Protein AF-0000000080920858 (afdb_homodimer)

InterPro domains:
  IPR004140 Exocyst complex component Exo70 [PTHR12542] (1-106)
  IPR016159 Cullin repeat-like-containing domain superfamily [SSF74788] (1-110)
  IPR046364 Exocyst complex subunit Exo70, C-terminal [PF03081] (1-109)

Secondary structure (DSSP, 8-state):
-HHHHHHHHHHHHHHHHHHHHHHHHHHHHGGG--TT-EETTTTEE-HHHHHHHHHHHHHHHHHHHHHHTTEEE--HHHHHHHHHHHHHHHHHHHHHHHHHTGGGS-GGGHHHHHHHHHTTT--S--/-HHHHHHHHHHHHHHHHHHHHHHHHHHHHGGG--TT-EETTTTEE-HHHHHHHHHHHHHHHHHHHHHHTTEEE--HHHHHHHHHHHHHHHHHHHHHHHHHTGGGS-STTHHHHHHHHHTTT--S--

Radius of gyration: 24.67 Å; Cα contacts (8 Å, |Δi|>4): 198; chains: 2; bounding box: 31×83×55 Å

Solvent-accessible surface area (backbone atoms only — not comparable to full-atom values): 13974 Å² total; per-residue (Å²): 115,62,65,61,51,49,50,50,52,52,50,48,53,52,51,49,51,51,52,51,48,51,54,54,53,52,58,48,50,56,43,59,50,71,79,82,39,56,44,79,100,52,96,45,65,39,56,69,54,53,46,50,28,51,51,49,31,54,51,43,49,52,52,49,49,58,59,49,53,34,39,22,30,67,39,64,66,60,29,50,52,53,36,49,56,49,46,68,57,48,47,58,54,49,50,52,43,47,64,74,40,46,90,62,48,82,85,77,60,59,66,56,54,54,53,53,50,74,49,49,28,51,71,65,85,127,115,62,66,62,52,51,52,50,51,51,51,48,53,52,51,50,52,52,51,52,49,52,54,54,53,52,58,48,49,56,45,59,50,69,79,81,39,55,43,79,100,52,96,44,65,39,54,70,54,52,44,52,28,50,50,49,30,52,52,41,50,53,53,49,51,57,60,50,54,34,38,23,30,68,39,64,65,58,30,50,50,54,36,49,57,49,45,70,57,48,48,57,55,49,51,53,42,48,63,75,41,45,90,61,45,85,87,68,65,61,66,53,54,54,53,54,51,73,49,50,28,52,73,65,84,127

Sequence (252 aa):
MGDNWCKRRRSGLRLYHKCYQGETWTKVLQCLKPEGLQQGTGNKVSKQLVKERFKCFNRMFEEIHKCQSCWMVSDQQLQSELRVSISSLVIPAYRSFVGRFKQHLESTRHILILNLLSHTYSCLPIMGDNWCKRRRSGLRLYHKCYQGETWTKVLQCLKPEGLQQGTGNKVSKQLVKERFKCFNRMFEEIHKCQSCWMVSDQQLQSELRVSISSLVIPAYRSFVGRFKQHLESTRHILILNLLSHTYSCLPI

pLDDT: mean 88.01, std 10.12, range [50.28, 97.12]

Organism: Vigna mungo (NCBI:txid3915)

Nearest PDB structures (foldseek):
  2pft-assembly1_A  TM=8.025E-01  e=5.718E-03  Mus musculus
  2b1e-assembly1_A  TM=7.624E-01  e=6.034E-03  Saccharomyces cerevisiae
  2pft-assembly1_A  TM=8.019E-01  e=5.718E-03  Mus musculus
  2b1e-assembly1_A  TM=7.631E-01  e=6.034E-03  Saccharomyces cerevisiae

Structure (mmCIF, N/CA/C/O backbone):
data_AF-0000000080920858-model_v1
#
loop_
_entity.id
_entity.type
_entity.pdbx_description
1 polymer 'Exocyst subunit Exo70 family protein'
#
loop_
_atom_site.group_PDB
_atom_site.id
_atom_site.type_symbol
_atom_site.label_atom_id
_atom_site.label_alt_id
_atom_site.label_comp_id
_atom_site.label_asym_id
_atom_site.label_entity_id
_atom_site.label_seq_id
_atom_site.pdbx_PDB_ins_code
_atom_site.Cartn_x
_atom_site.Cartn_y
_atom_site.Cartn_z
_atom_site.occupancy
_atom_site.B_iso_or_equiv
_atom_site.auth_seq_id
_atom_site.auth_comp_id
_atom_site.auth_asym_id
_atom_site.auth_atom_id
_atom_site.pdbx_PDB_model_num
ATOM 1 N N . MET A 1 1 ? -16.703 16.312 9.617 1 52 1 MET A N 1
ATOM 2 C CA . MET A 1 1 ? -16.328 16.25 8.211 1 52 1 MET A CA 1
ATOM 3 C C . MET A 1 1 ? -15.078 15.406 8.016 1 52 1 MET A C 1
ATOM 5 O O . MET A 1 1 ? -15.031 14.555 7.129 1 52 1 MET A O 1
ATOM 9 N N . GLY A 1 2 ? -14.172 15.414 9.102 1 60.78 2 GLY A N 1
ATOM 10 C CA . GLY A 1 2 ? -12.844 14.82 8.984 1 60.78 2 GLY A CA 1
ATOM 11 C C . GLY A 1 2 ? -12.867 13.305 9.008 1 60.78 2 GLY A C 1
ATOM 12 O O . GLY A 1 2 ? -12.211 12.656 8.188 1 60.78 2 GLY A O 1
ATOM 13 N N . ASP A 1 3 ? -13.938 12.82 9.68 1 72.44 3 ASP A N 1
ATOM 14 C CA . ASP A 1 3 ? -13.977 11.375 9.883 1 72.44 3 ASP A CA 1
ATOM 15 C C . ASP A 1 3 ? -14.422 10.656 8.609 1 72.44 3 ASP A C 1
ATOM 17 O O . ASP A 1 3 ? -13.867 9.617 8.242 1 72.44 3 ASP A O 1
ATOM 21 N N . ASN A 1 4 ? -15.391 11.328 7.883 1 85.12 4 ASN A N 1
ATOM 22 C CA . ASN A 1 4 ? -15.922 10.695 6.684 1 85.12 4 ASN A CA 1
ATOM 23 C C . ASN A 1 4 ? -14.906 10.695 5.547 1 85.12 4 ASN A C 1
ATOM 25 O O . ASN A 1 4 ? -14.812 9.727 4.793 1 85.12 4 ASN A O 1
ATOM 29 N N . TRP A 1 5 ? -14.141 11.656 5.531 1 87.56 5 TRP A N 1
ATOM 30 C CA . TRP A 1 5 ? -13.1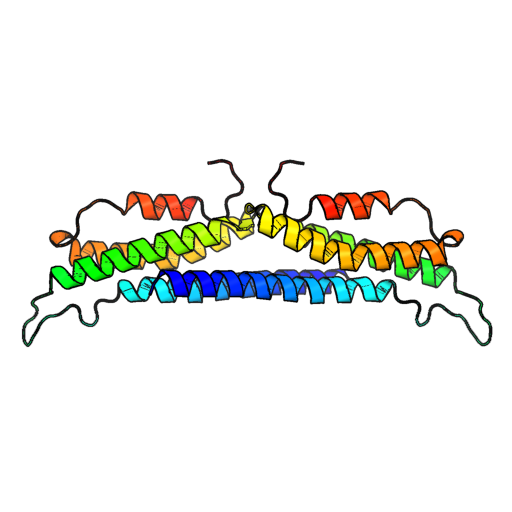41 11.773 4.477 1 87.56 5 TRP A CA 1
ATOM 31 C C . TRP A 1 5 ? -12.031 10.742 4.664 1 87.56 5 TRP A C 1
ATOM 33 O O . TRP A 1 5 ? -11.656 10.039 3.719 1 87.56 5 TRP A O 1
ATOM 43 N N . CYS A 1 6 ? -11.656 10.555 5.836 1 83.75 6 CYS A N 1
ATOM 44 C CA . CYS A 1 6 ? -10.609 9.586 6.137 1 83.75 6 CYS A CA 1
ATOM 45 C C . CYS A 1 6 ? -11.07 8.172 5.828 1 83.75 6 CYS A C 1
ATOM 47 O O . CYS A 1 6 ? -10.305 7.371 5.281 1 83.75 6 CYS A O 1
ATOM 49 N N . LYS A 1 7 ? -12.328 7.973 6.211 1 88.69 7 LYS A N 1
ATOM 50 C CA . LYS A 1 7 ? -12.883 6.652 5.941 1 88.69 7 LYS A CA 1
ATOM 51 C C . LYS A 1 7 ? -12.93 6.371 4.441 1 88.69 7 LYS A C 1
ATOM 53 O O . LYS A 1 7 ? -12.617 5.266 4.004 1 88.69 7 LYS A O 1
ATOM 58 N N . ARG A 1 8 ? -13.289 7.309 3.758 1 91.19 8 ARG A N 1
ATOM 59 C CA . ARG A 1 8 ? -13.367 7.172 2.307 1 91.19 8 ARG A CA 1
ATOM 60 C C . ARG A 1 8 ? -11.984 6.949 1.703 1 91.19 8 ARG A C 1
ATOM 62 O O . ARG A 1 8 ? -11.812 6.117 0.812 1 91.19 8 ARG A O 1
ATOM 69 N N . ARG A 1 9 ? -11.039 7.617 2.17 1 87.62 9 ARG A N 1
ATOM 70 C CA . ARG A 1 9 ? -9.68 7.484 1.665 1 87.62 9 ARG A CA 1
ATOM 71 C C . ARG A 1 9 ? -9.117 6.098 1.961 1 87.62 9 ARG A C 1
ATOM 73 O O . ARG A 1 9 ? -8.484 5.48 1.101 1 87.62 9 ARG A O 1
ATOM 80 N N . ARG A 1 10 ? -9.375 5.621 3.166 1 88.06 10 ARG A N 1
ATOM 81 C CA . ARG A 1 10 ? -8.961 4.277 3.547 1 88.06 10 ARG A CA 1
ATOM 82 C C . ARG A 1 10 ? -9.602 3.229 2.648 1 88.06 10 ARG A C 1
ATOM 84 O O . ARG A 1 10 ? -8.938 2.305 2.182 1 88.06 10 ARG A O 1
ATOM 91 N N . SER A 1 11 ? -10.875 3.395 2.465 1 92 11 SER A N 1
ATOM 92 C CA . SER A 1 11 ? -11.609 2.469 1.608 1 92 11 SER A CA 1
ATOM 93 C C . SER A 1 11 ? -11.07 2.494 0.181 1 92 11 SER A C 1
ATOM 95 O O . SER A 1 11 ? -10.961 1.451 -0.465 1 92 11 SER A O 1
ATOM 97 N N . GLY A 1 12 ? -10.719 3.666 -0.267 1 91.62 12 GLY A N 1
ATOM 98 C CA . GLY A 1 12 ? -10.156 3.797 -1.601 1 91.62 12 GLY A CA 1
ATOM 99 C C . GLY A 1 12 ? -8.828 3.084 -1.759 1 91.62 12 GLY A C 1
ATOM 100 O O . GLY A 1 12 ? -8.617 2.365 -2.738 1 91.62 12 GLY A O 1
ATOM 101 N N . LEU A 1 13 ? -7.984 3.254 -0.845 1 89 13 LEU A N 1
ATOM 102 C CA . LEU A 1 13 ? -6.684 2.59 -0.863 1 89 13 LEU A CA 1
ATOM 103 C C . LEU A 1 13 ? -6.848 1.074 -0.835 1 89 13 LEU A C 1
ATOM 105 O O . LEU A 1 13 ? -6.184 0.361 -1.594 1 89 13 LEU A O 1
ATOM 109 N N . ARG A 1 14 ? -7.762 0.646 0.017 1 90.19 14 ARG A N 1
ATOM 110 C CA . ARG A 1 14 ? -8.031 -0.784 0.13 1 90.19 14 ARG A CA 1
ATOM 111 C C . ARG A 1 14 ? -8.547 -1.35 -1.187 1 90.19 14 ARG A C 1
ATOM 113 O O . ARG A 1 14 ? -8.117 -2.416 -1.626 1 90.19 14 ARG A O 1
ATOM 120 N N . LEU A 1 15 ? -9.469 -0.636 -1.782 1 92.19 15 LEU A N 1
ATOM 121 C CA . LEU A 1 15 ? -10.055 -1.085 -3.041 1 92.19 15 LEU A CA 1
ATOM 122 C C . LEU A 1 15 ? -9 -1.132 -4.145 1 92.19 15 LEU A C 1
ATOM 124 O O . LEU A 1 15 ? -8.945 -2.096 -4.91 1 92.19 15 LEU A O 1
ATOM 128 N N . TYR A 1 16 ? -8.195 -0.161 -4.23 1 91.19 16 TYR A N 1
ATOM 129 C CA . TYR A 1 16 ? -7.121 -0.162 -5.211 1 91.19 16 TYR A CA 1
ATOM 130 C C . TYR A 1 16 ? -6.207 -1.368 -5.02 1 91.19 16 TYR A C 1
ATOM 132 O O . TYR A 1 16 ? -5.863 -2.053 -5.984 1 91.19 16 TYR A O 1
ATOM 140 N N . HIS A 1 17 ? -5.852 -1.546 -3.752 1 91.06 17 HIS A N 1
ATOM 141 C CA . HIS A 1 17 ? -4.953 -2.658 -3.467 1 91.06 17 HIS A CA 1
ATOM 142 C C . HIS A 1 17 ? -5.57 -3.986 -3.893 1 91.06 17 HIS A C 1
ATOM 144 O O . HIS A 1 17 ? -4.895 -4.82 -4.508 1 91.06 17 HIS A O 1
ATOM 150 N N . LYS A 1 18 ? -6.793 -4.148 -3.643 1 91.62 18 LYS A N 1
ATOM 151 C CA . LYS A 1 18 ? -7.477 -5.387 -4.016 1 91.62 18 LYS A CA 1
ATOM 152 C C . LYS A 1 18 ? -7.5 -5.566 -5.527 1 91.62 18 LYS A C 1
ATOM 154 O O . LYS A 1 18 ? -7.215 -6.656 -6.035 1 91.62 18 LYS A O 1
ATOM 159 N N . CYS A 1 19 ? -7.801 -4.527 -6.266 1 92.12 19 CYS A N 1
ATOM 160 C CA . CYS A 1 19 ? -7.824 -4.57 -7.723 1 92.12 19 CYS A CA 1
ATOM 161 C C . CYS A 1 19 ? -6.438 -4.875 -8.281 1 92.12 19 CYS A C 1
ATOM 163 O O . CYS A 1 19 ? -6.297 -5.703 -9.18 1 92.12 19 CYS A O 1
ATOM 165 N N . TYR A 1 20 ? -5.5 -4.211 -7.719 1 92.38 20 TYR A N 1
ATOM 166 C CA . TYR A 1 20 ? -4.113 -4.414 -8.117 1 92.38 20 TYR A CA 1
ATOM 167 C C . TYR A 1 20 ? -3.699 -5.871 -7.938 1 92.38 20 TYR A C 1
ATOM 169 O O . TYR A 1 20 ? -3.092 -6.465 -8.828 1 92.38 20 TYR A O 1
ATOM 177 N N . GLN A 1 21 ? -4.082 -6.441 -6.836 1 93.06 21 GLN A N 1
ATOM 178 C CA . GLN A 1 21 ? -3.752 -7.84 -6.566 1 93.06 21 GLN A CA 1
ATOM 179 C C . GLN A 1 21 ? -4.477 -8.773 -7.531 1 93.06 21 GLN A C 1
ATOM 181 O O . GLN A 1 21 ? -3.869 -9.68 -8.102 1 93.06 21 GLN A O 1
ATOM 186 N N . GLY A 1 22 ? -5.703 -8.539 -7.75 1 94.5 22 GLY A N 1
ATOM 187 C CA . GLY A 1 22 ? -6.469 -9.352 -8.68 1 94.5 22 GLY A CA 1
ATOM 188 C C . GLY A 1 22 ? -5.875 -9.383 -10.078 1 94.5 22 GLY A C 1
ATOM 189 O O . GLY A 1 22 ? -5.699 -10.453 -10.656 1 94.5 22 GLY A O 1
ATOM 190 N N . GLU A 1 23 ? -5.57 -8.211 -10.5 1 94.62 23 GLU A N 1
ATOM 191 C CA . GLU A 1 23 ? -4.988 -8.102 -11.836 1 94.62 23 GLU A CA 1
ATOM 192 C C . GLU A 1 23 ? -3.631 -8.797 -11.906 1 94.62 23 GLU A C 1
ATOM 194 O O . GLU A 1 23 ? -3.344 -9.523 -12.859 1 94.62 23 GLU A O 1
ATOM 199 N N . THR A 1 24 ? -2.797 -8.555 -10.914 1 94.44 24 THR A N 1
ATOM 200 C CA . THR A 1 24 ? -1.439 -9.086 -10.875 1 94.44 24 THR A CA 1
ATOM 201 C C . THR A 1 24 ? -1.458 -10.609 -10.867 1 94.44 24 THR A C 1
ATOM 203 O O . THR A 1 24 ? -0.815 -11.25 -11.695 1 94.44 24 THR A O 1
ATOM 206 N N . TRP A 1 25 ? -2.307 -11.156 -9.938 1 96.06 25 TRP A N 1
ATOM 207 C CA . TRP A 1 25 ? -2.283 -12.609 -9.781 1 96.06 25 TRP A CA 1
ATOM 208 C C . TRP A 1 25 ? -3.029 -13.297 -10.922 1 96.06 25 TRP A C 1
ATOM 210 O O . TRP A 1 25 ? -2.656 -14.391 -11.344 1 96.06 25 TRP A O 1
ATOM 220 N N . THR A 1 26 ? -4.016 -12.633 -11.508 1 94.94 26 THR A N 1
ATOM 221 C CA . THR A 1 26 ? -4.664 -13.172 -12.695 1 94.94 26 THR A CA 1
ATOM 222 C C . THR A 1 26 ? -3.664 -13.312 -13.844 1 94.94 26 THR A C 1
ATOM 224 O O . THR A 1 26 ? -3.682 -14.312 -14.57 1 94.94 26 THR A O 1
ATOM 227 N N . LYS A 1 27 ? -2.826 -12.359 -14.016 1 94.69 27 LYS A N 1
ATOM 228 C CA . LYS A 1 27 ? -1.813 -12.391 -15.062 1 94.69 27 LYS A CA 1
ATOM 229 C C . LYS A 1 27 ? -0.87 -13.578 -14.891 1 94.69 27 LYS A C 1
ATOM 231 O O . LYS A 1 27 ? -0.568 -14.289 -15.852 1 94.69 27 LYS A O 1
ATOM 236 N N . VAL A 1 28 ? -0.374 -13.797 -13.672 1 95.5 28 VAL A N 1
ATOM 237 C CA . VAL A 1 28 ? 0.556 -14.875 -13.359 1 95.5 28 VAL A CA 1
ATOM 238 C C . VAL A 1 28 ? -0.11 -16.219 -13.625 1 95.5 28 VAL A C 1
ATOM 240 O O . VAL A 1 28 ? 0.525 -17.141 -14.148 1 95.5 28 VAL A O 1
ATOM 243 N N . LEU A 1 29 ? -1.398 -16.344 -13.375 1 97.12 29 LEU A N 1
ATOM 244 C CA . LEU A 1 29 ? -2.115 -17.609 -13.461 1 97.12 29 LEU A CA 1
ATOM 245 C C . LEU A 1 29 ? -2.383 -17.984 -14.922 1 97.12 29 LEU A C 1
ATOM 247 O O . LEU A 1 29 ? -2.742 -19.125 -15.219 1 97.12 29 LEU A O 1
ATOM 251 N N . GLN A 1 30 ? -2.156 -17.078 -15.828 1 96 30 GLN A N 1
ATOM 252 C CA . GLN A 1 30 ? -2.248 -17.406 -17.25 1 96 30 GLN A CA 1
ATOM 253 C C . GLN A 1 30 ? -1.257 -18.5 -17.625 1 96 30 GLN A C 1
ATOM 255 O O . GLN A 1 30 ? -1.5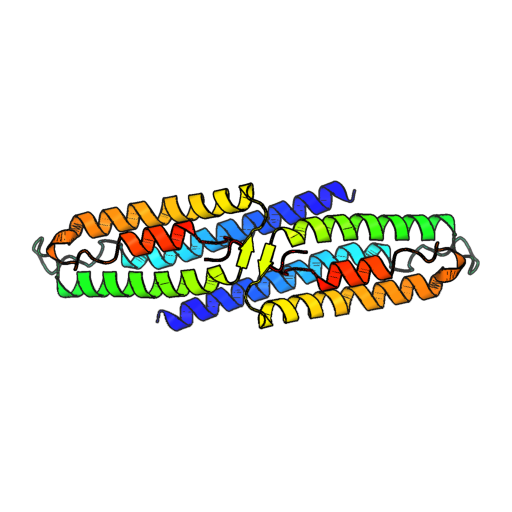21 -19.297 -18.531 1 96 30 GLN A O 1
ATOM 260 N N . CYS A 1 31 ? -0.153 -18.547 -16.969 1 95.31 31 CYS A N 1
ATOM 261 C CA . CYS A 1 31 ? 0.859 -19.562 -17.219 1 95.31 31 CYS A CA 1
ATOM 262 C C . CYS A 1 31 ? 0.306 -20.953 -16.953 1 95.31 31 CYS A C 1
ATOM 264 O O . CYS A 1 31 ? 0.835 -21.953 -17.453 1 95.31 31 CYS A O 1
ATOM 266 N N . LEU A 1 32 ? -0.749 -21.047 -16.109 1 95.06 32 LEU A N 1
ATOM 267 C CA . LEU A 1 32 ? -1.235 -22.344 -15.672 1 95.06 32 LEU A CA 1
ATOM 268 C C . LEU A 1 32 ? -2.469 -22.766 -16.469 1 95.06 32 LEU A C 1
ATOM 270 O O . LEU A 1 32 ? -3.055 -23.812 -16.219 1 95.06 32 LEU A O 1
ATOM 274 N N . LYS A 1 33 ? -2.875 -21.984 -17.391 1 93.88 33 LYS A N 1
ATOM 275 C CA . LYS A 1 33 ? -4.031 -22.344 -18.203 1 93.88 33 LYS A CA 1
ATOM 276 C C . LYS A 1 33 ? -3.703 -23.5 -19.141 1 93.88 33 LYS A C 1
ATOM 278 O O . LYS A 1 33 ? -2.607 -23.562 -19.703 1 93.88 33 LYS A O 1
ATOM 283 N N . PRO A 1 34 ? -4.609 -24.422 -19.312 1 86.31 34 PRO A N 1
ATOM 284 C CA . PRO A 1 34 ? -4.355 -25.625 -20.109 1 86.31 34 PRO A CA 1
ATOM 285 C C . PRO A 1 34 ? -4.359 -25.344 -21.609 1 86.31 34 PRO A C 1
ATOM 287 O O . PRO A 1 34 ? -3.893 -26.172 -22.391 1 86.31 34 PRO A O 1
ATOM 290 N N . GLU A 1 35 ? -4.801 -24.266 -22.016 1 86.56 35 GLU A N 1
ATOM 291 C CA . GLU A 1 35 ? -4.891 -23.969 -23.453 1 86.56 35 GLU A CA 1
ATOM 292 C C . GLU A 1 35 ? -3.521 -24.047 -24.109 1 86.56 35 GLU A C 1
ATOM 294 O O . GLU A 1 35 ? -2.539 -23.516 -23.594 1 86.56 35 GLU A O 1
ATOM 299 N N . GLY A 1 36 ? -3.387 -24.844 -25.234 1 84.31 36 GLY A N 1
ATOM 300 C CA . GLY A 1 36 ? -2.168 -24.922 -26.031 1 84.31 36 GLY A CA 1
ATOM 301 C C . GLY A 1 36 ? -1.223 -26.016 -25.562 1 84.31 36 GLY A C 1
ATOM 302 O O . GLY A 1 36 ? -0.151 -26.203 -26.141 1 84.31 36 GLY A O 1
ATOM 303 N N . LEU A 1 37 ? -1.558 -26.625 -24.516 1 87.25 37 LEU A N 1
ATOM 304 C CA . LEU A 1 37 ? -0.666 -27.656 -23.984 1 87.25 37 LEU A CA 1
ATOM 305 C C . LEU A 1 37 ? -0.833 -28.969 -24.766 1 87.25 37 LEU A C 1
ATOM 307 O O . LEU A 1 37 ? 0.06 -29.812 -24.75 1 87.25 37 LEU A O 1
ATOM 311 N N . GLN A 1 38 ? -1.968 -29.078 -25.547 1 79.94 38 GLN A N 1
ATOM 312 C CA . GLN A 1 38 ? -2.209 -30.281 -26.344 1 79.94 38 GLN A CA 1
ATOM 313 C C . GLN A 1 38 ? -1.502 -30.203 -27.688 1 79.94 38 GLN A C 1
ATOM 315 O O . GLN A 1 38 ? -1.474 -29.141 -28.312 1 79.94 38 GLN A O 1
ATOM 320 N N . GLN A 1 39 ? -0.606 -31.172 -27.906 1 67.12 39 GLN A N 1
ATOM 321 C CA . GLN A 1 39 ? 0.076 -31.281 -29.188 1 67.12 39 GLN A CA 1
ATOM 322 C C . GLN A 1 39 ? -0.79 -32.031 -30.203 1 67.12 39 GLN A C 1
ATOM 324 O O . GLN A 1 39 ? -1.154 -33.188 -30 1 67.12 39 GLN A O 1
ATOM 329 N N . GLY A 1 40 ? -0.94 -31.453 -31.5 1 63.84 40 GLY A N 1
ATOM 330 C CA . GLY A 1 40 ? -1.485 -32.094 -32.688 1 63.84 40 GLY A CA 1
ATOM 331 C C . GLY A 1 40 ? -2.91 -32.594 -32.5 1 63.84 40 GLY A C 1
ATOM 332 O O . GLY A 1 40 ? -3.598 -32.156 -31.562 1 63.84 40 GLY A O 1
ATOM 333 N N . THR A 1 41 ? -3.408 -33.469 -33.5 1 62.44 41 THR A N 1
ATOM 334 C CA . THR A 1 41 ? -4.742 -34.031 -33.656 1 62.44 41 THR A CA 1
ATOM 335 C C . THR A 1 41 ? -5.102 -34.906 -32.438 1 62.44 41 THR A C 1
ATOM 337 O O . THR A 1 41 ? -6.281 -35.094 -32.125 1 62.44 41 THR A O 1
ATOM 340 N N . GLY A 1 42 ? -4.059 -35.469 -31.531 1 63.03 42 GLY A N 1
ATOM 341 C CA . GLY A 1 42 ? -4.383 -36.344 -30.422 1 63.03 42 GLY A CA 1
ATOM 342 C C . GLY A 1 42 ? -4.285 -35.688 -29.062 1 63.03 42 GLY A C 1
ATOM 343 O O . GLY A 1 42 ? -3.959 -34.5 -28.984 1 63.03 42 GLY A O 1
ATOM 344 N N . ASN A 1 43 ? -4.844 -36.281 -28.031 1 66.94 43 ASN A N 1
ATOM 345 C CA . ASN A 1 43 ? -4.867 -35.875 -26.625 1 66.94 43 ASN A CA 1
ATOM 346 C C . ASN A 1 43 ? -3.486 -36 -25.984 1 66.94 43 ASN A C 1
ATOM 348 O O . ASN A 1 43 ? -3.373 -36.312 -24.797 1 66.94 43 ASN A O 1
ATOM 352 N N . LYS A 1 44 ? -2.406 -35.812 -26.922 1 81.38 44 LYS A N 1
ATOM 353 C CA . LYS A 1 44 ? -1.078 -35.969 -26.344 1 81.38 44 LYS A CA 1
ATOM 354 C C . LYS A 1 44 ? -0.545 -34.625 -25.828 1 81.38 44 LYS A C 1
ATOM 356 O O . LYS A 1 44 ? -0.48 -33.656 -26.578 1 81.38 44 LYS A O 1
ATOM 361 N N . VAL A 1 45 ? -0.348 -34.406 -24.531 1 87.44 45 VAL A N 1
ATOM 362 C CA . VAL A 1 45 ? 0.154 -33.25 -23.828 1 87.44 45 VAL A CA 1
ATOM 363 C C . VAL A 1 45 ? 1.671 -33.156 -23.984 1 87.44 45 VAL A C 1
ATOM 365 O O . VAL A 1 45 ? 2.369 -34.188 -23.906 1 87.44 45 VAL A O 1
ATOM 368 N N . SER A 1 46 ? 2.25 -32.062 -24.484 1 90.94 46 SER A N 1
ATOM 369 C CA . SER A 1 46 ? 3.688 -31.844 -24.609 1 90.94 46 SER A CA 1
ATOM 370 C C . SER A 1 46 ? 4.332 -31.672 -23.234 1 90.94 46 SER A C 1
ATOM 372 O O . SER A 1 46 ? 4.113 -30.672 -22.547 1 90.94 46 SER A O 1
ATOM 374 N N . LYS A 1 47 ? 5.117 -32.656 -22.844 1 92 47 LYS A N 1
ATOM 375 C CA . LYS A 1 47 ? 5.844 -32.625 -21.578 1 92 47 LYS A CA 1
ATOM 376 C C . LYS A 1 47 ? 6.723 -31.391 -21.484 1 92 47 LYS A C 1
ATOM 378 O O . LYS A 1 47 ? 6.781 -30.734 -20.438 1 92 47 LYS A O 1
ATOM 383 N N . GLN A 1 48 ? 7.359 -31.078 -22.578 1 93.44 48 GLN A N 1
ATOM 384 C CA . GLN A 1 48 ? 8.266 -29.938 -22.609 1 93.44 48 GLN A CA 1
ATOM 385 C C . GLN A 1 48 ? 7.516 -28.641 -22.375 1 93.44 48 GLN A C 1
ATOM 387 O O . GLN A 1 48 ? 7.969 -27.781 -21.609 1 93.44 48 GLN A O 1
ATOM 392 N N . LEU A 1 49 ? 6.355 -28.531 -22.938 1 93.5 49 LEU A N 1
ATOM 393 C CA . LEU A 1 49 ? 5.578 -27.297 -22.812 1 93.5 49 LEU A CA 1
ATOM 394 C C . LEU A 1 49 ? 5.016 -27.156 -21.391 1 93.5 49 LEU A C 1
ATOM 396 O O . LEU A 1 49 ? 4.996 -26.062 -20.844 1 93.5 49 LEU A O 1
ATOM 400 N N . VAL A 1 50 ? 4.582 -28.219 -20.812 1 94.12 50 VAL A N 1
ATOM 401 C CA . VAL A 1 50 ? 4.074 -28.203 -19.438 1 94.12 50 VAL A CA 1
ATOM 402 C C . VAL A 1 50 ? 5.164 -27.734 -18.484 1 94.12 50 VAL A C 1
ATOM 404 O O . VAL A 1 50 ? 4.926 -26.859 -17.641 1 94.12 50 VAL A O 1
ATOM 407 N N . LYS A 1 51 ? 6.34 -28.234 -18.656 1 93.69 51 LYS A N 1
ATOM 408 C CA . LYS A 1 51 ? 7.465 -27.859 -17.812 1 93.69 51 LYS A CA 1
ATOM 409 C C . LYS A 1 51 ? 7.82 -26.391 -17.969 1 93.69 51 LYS A C 1
ATOM 411 O O . LYS A 1 51 ? 8.117 -25.703 -16.984 1 93.69 51 LYS A O 1
ATOM 416 N N . GLU A 1 52 ? 7.73 -25.922 -19.188 1 94.19 52 GLU A N 1
ATOM 417 C CA . GLU A 1 52 ? 8.055 -24.516 -19.484 1 94.19 52 GLU A CA 1
ATOM 418 C C . GLU A 1 52 ? 7.031 -23.578 -18.859 1 94.19 52 GLU A C 1
ATOM 420 O O . GLU A 1 52 ? 7.395 -22.547 -18.281 1 94.19 52 GLU A O 1
ATOM 425 N N . ARG A 1 53 ? 5.816 -23.938 -18.938 1 94.25 53 ARG A N 1
ATOM 426 C CA . ARG A 1 53 ? 4.758 -23.109 -18.359 1 94.25 53 ARG A CA 1
ATOM 427 C C . ARG A 1 53 ? 4.844 -23.109 -16.844 1 94.25 53 ARG A C 1
ATOM 429 O O . ARG A 1 53 ? 4.641 -22.078 -16.203 1 94.25 53 ARG A O 1
ATOM 436 N N . PHE A 1 54 ? 5.117 -24.203 -16.297 1 94.19 54 PHE A N 1
ATOM 437 C CA . PHE A 1 54 ? 5.258 -24.328 -14.852 1 94.19 54 PHE A CA 1
ATOM 438 C C . PHE A 1 54 ? 6.453 -23.516 -14.359 1 94.19 54 PHE A C 1
ATOM 440 O O . PHE A 1 54 ? 6.363 -22.828 -13.336 1 94.19 54 PHE A O 1
ATOM 447 N N . LYS A 1 55 ? 7.547 -23.547 -15.062 1 93.31 55 LYS A N 1
ATOM 448 C CA . LYS A 1 55 ? 8.727 -22.75 -14.727 1 93.31 55 LYS A CA 1
ATOM 449 C C . LYS A 1 55 ? 8.43 -21.266 -14.812 1 93.31 55 LYS A C 1
ATOM 451 O O . LYS A 1 55 ? 8.898 -20.484 -13.984 1 93.31 55 LYS A O 1
ATOM 456 N N . CYS A 1 56 ? 7.668 -20.906 -15.812 1 93.25 56 CYS A N 1
ATOM 457 C CA . CYS A 1 56 ? 7.27 -19.516 -15.969 1 93.25 56 CYS A CA 1
ATOM 458 C C . CYS A 1 56 ? 6.418 -19.047 -14.797 1 93.25 56 CYS A C 1
ATOM 460 O O . CYS A 1 56 ? 6.648 -17.969 -14.242 1 93.25 56 CYS A O 1
ATOM 462 N N . PHE A 1 57 ? 5.492 -19.875 -14.445 1 94.94 57 PHE A N 1
ATOM 463 C CA . PHE A 1 57 ? 4.652 -19.562 -13.297 1 94.94 57 PHE A CA 1
ATOM 464 C C . PHE A 1 57 ? 5.5 -19.359 -12.047 1 94.94 57 PHE A C 1
ATOM 466 O O . PHE A 1 57 ? 5.355 -18.344 -11.352 1 94.94 57 PHE A O 1
ATOM 473 N N . ASN A 1 58 ? 6.367 -20.281 -11.789 1 92.44 58 ASN A N 1
ATOM 474 C CA . ASN A 1 58 ? 7.188 -20.234 -10.578 1 92.44 58 ASN A CA 1
ATOM 475 C C . ASN A 1 58 ? 8.07 -19 -10.547 1 92.44 58 ASN A C 1
ATOM 477 O O . ASN A 1 58 ? 8.219 -18.359 -9.5 1 92.44 58 ASN A O 1
ATOM 481 N N . ARG A 1 59 ? 8.609 -18.656 -11.609 1 92.62 59 ARG A N 1
ATOM 482 C CA . ARG A 1 59 ? 9.453 -17.469 -11.703 1 92.62 59 ARG A CA 1
ATOM 483 C C . ARG A 1 59 ? 8.648 -16.203 -11.445 1 92.62 59 ARG A C 1
ATOM 485 O O . ARG A 1 59 ? 9.047 -15.359 -10.641 1 92.62 59 ARG A O 1
ATOM 492 N N . MET A 1 60 ? 7.484 -16.062 -12.117 1 92.94 60 MET A N 1
ATOM 493 C CA . MET A 1 60 ? 6.629 -14.891 -11.953 1 92.94 60 MET A CA 1
ATOM 494 C C . MET A 1 60 ? 6.09 -14.805 -10.531 1 92.94 60 MET A C 1
ATOM 496 O O . MET A 1 60 ? 6.012 -13.719 -9.953 1 92.94 60 MET A O 1
ATOM 500 N N . PHE A 1 61 ? 5.785 -15.945 -9.992 1 94.25 61 PHE A N 1
ATOM 501 C CA . PHE A 1 61 ? 5.289 -16.016 -8.625 1 94.25 61 PHE A CA 1
ATOM 502 C C . PHE A 1 61 ? 6.32 -15.453 -7.648 1 94.25 61 PHE A C 1
ATOM 504 O O . PHE A 1 61 ? 5.992 -14.609 -6.809 1 94.25 61 PHE A O 1
ATOM 511 N N . GLU A 1 62 ? 7.523 -15.891 -7.773 1 92.5 62 GLU A N 1
ATOM 512 C CA . GLU A 1 62 ? 8.586 -15.445 -6.879 1 92.5 62 GLU A CA 1
ATOM 513 C C . GLU A 1 62 ? 8.844 -13.945 -7.035 1 92.5 62 GLU A C 1
ATOM 515 O O . GLU A 1 62 ? 9.047 -13.242 -6.043 1 92.5 62 GLU A O 1
ATOM 520 N N . GLU A 1 63 ? 8.836 -13.461 -8.234 1 92.38 63 GLU A N 1
ATOM 521 C CA . GLU A 1 63 ? 9.078 -12.047 -8.492 1 92.38 63 GLU A CA 1
ATOM 522 C C . GLU A 1 63 ? 7.973 -11.18 -7.887 1 92.38 63 GLU A C 1
ATOM 524 O O . GLU A 1 63 ? 8.25 -10.156 -7.266 1 92.38 63 GLU A O 1
ATOM 529 N N . ILE A 1 64 ? 6.77 -11.648 -8.031 1 93.19 64 ILE A N 1
ATOM 530 C CA . ILE A 1 64 ? 5.637 -10.906 -7.488 1 93.19 64 ILE A CA 1
ATOM 531 C C . ILE A 1 64 ? 5.684 -10.93 -5.965 1 93.19 64 ILE A C 1
ATOM 533 O O . ILE A 1 64 ? 5.473 -9.906 -5.312 1 93.19 64 ILE A O 1
ATOM 537 N N . HIS A 1 65 ? 5.949 -12.094 -5.457 1 91.5 65 HIS A N 1
ATOM 538 C CA . HIS A 1 65 ? 6.035 -12.219 -4.004 1 91.5 65 HIS A CA 1
ATOM 539 C C . HIS A 1 65 ? 7.105 -11.289 -3.436 1 91.5 65 HIS A C 1
ATOM 541 O O . HIS A 1 65 ? 6.895 -10.648 -2.402 1 91.5 65 HIS A O 1
ATOM 547 N N . LYS A 1 66 ? 8.273 -11.234 -4.055 1 90.06 66 LYS A N 1
ATOM 548 C CA . LYS A 1 66 ? 9.352 -10.359 -3.619 1 90.06 66 LYS A CA 1
ATOM 549 C C . LYS A 1 66 ? 8.922 -8.891 -3.641 1 90.06 66 LYS A C 1
ATOM 551 O O . LYS A 1 66 ? 9.18 -8.148 -2.691 1 90.06 66 LYS A O 1
ATOM 556 N N . CYS A 1 67 ? 8.234 -8.516 -4.711 1 88.94 67 CYS A N 1
ATOM 557 C CA . CYS A 1 67 ? 7.754 -7.148 -4.852 1 88.94 67 CYS A CA 1
ATOM 558 C C . CYS A 1 67 ? 6.711 -6.824 -3.791 1 88.94 67 CYS A C 1
ATOM 560 O O . CYS A 1 67 ? 6.762 -5.758 -3.172 1 88.94 67 CYS A O 1
ATOM 562 N N . GLN A 1 68 ? 5.871 -7.715 -3.541 1 88.19 68 GLN A N 1
ATOM 563 C CA . GLN A 1 68 ? 4.781 -7.488 -2.596 1 88.19 68 GLN A CA 1
ATOM 564 C C . GLN A 1 68 ? 5.289 -7.496 -1.157 1 88.19 68 GLN A C 1
ATOM 566 O O . GLN A 1 68 ? 4.742 -6.805 -0.296 1 88.19 68 GLN A O 1
ATOM 571 N N . SER A 1 69 ? 6.367 -8.172 -0.955 1 88.75 69 SER A N 1
ATOM 572 C CA . SER A 1 69 ? 6.938 -8.266 0.385 1 88.75 69 SER A CA 1
ATOM 573 C C . SER A 1 69 ? 7.594 -6.953 0.804 1 88.75 69 SER A C 1
ATOM 575 O O . SER A 1 69 ? 7.965 -6.781 1.967 1 88.75 69 SER A O 1
ATOM 577 N N . CYS A 1 70 ? 7.66 -6.031 -0.048 1 89.19 70 CYS A N 1
ATOM 578 C CA . CYS A 1 70 ? 8.164 -4.707 0.292 1 89.19 70 CYS A CA 1
ATOM 579 C C . CYS A 1 70 ? 7.121 -3.902 1.06 1 89.19 70 CYS A C 1
ATOM 581 O O . CYS A 1 70 ? 7.445 -2.887 1.676 1 89.19 70 CYS A O 1
ATOM 583 N N . TRP A 1 71 ? 5.914 -4.348 1.03 1 90.38 71 TRP A N 1
ATOM 584 C CA . TRP A 1 71 ? 4.805 -3.682 1.704 1 90.38 71 TRP A CA 1
ATOM 585 C C . TRP A 1 71 ? 4.191 -4.59 2.768 1 90.38 71 TRP A C 1
ATOM 587 O O . TRP A 1 71 ? 3.904 -5.758 2.504 1 90.38 71 TRP A O 1
ATOM 597 N N . MET A 1 72 ? 4.039 -4.098 3.951 1 91.56 72 MET A N 1
ATOM 598 C CA . MET A 1 72 ? 3.463 -4.852 5.059 1 91.56 72 MET A CA 1
ATOM 599 C C . MET A 1 72 ? 2.227 -4.148 5.613 1 91.56 72 MET A C 1
ATOM 601 O O . MET A 1 72 ? 2.055 -2.945 5.418 1 91.56 72 MET A O 1
ATOM 605 N N . VAL A 1 73 ? 1.461 -5.047 6.219 1 92.31 73 VAL A N 1
ATOM 606 C CA . VAL A 1 73 ? 0.214 -4.527 6.773 1 92.31 73 VAL A CA 1
ATOM 607 C C . VAL A 1 73 ? 0.151 -4.816 8.273 1 92.31 73 VAL A C 1
ATOM 609 O O . VAL A 1 73 ? 0.302 -5.965 8.695 1 92.31 73 VAL A O 1
ATOM 612 N N . SER A 1 74 ? -0.011 -3.771 9.109 1 89.94 74 SER A N 1
ATOM 613 C CA . SER A 1 74 ? -0.08 -3.943 10.555 1 89.94 74 SER A CA 1
ATOM 614 C C . SER A 1 74 ? -1.5 -4.27 11 1 89.94 74 SER A C 1
ATOM 616 O O . SER A 1 74 ? -1.7 -4.832 12.086 1 89.94 74 SER A O 1
ATOM 618 N N . ASP A 1 75 ? -2.486 -3.854 10.266 1 89.69 75 ASP A N 1
ATOM 619 C CA . ASP A 1 75 ? -3.873 -4.207 10.562 1 89.69 75 ASP A CA 1
ATOM 620 C C . ASP A 1 75 ? -4.137 -5.68 10.266 1 89.69 75 ASP A C 1
ATOM 622 O O . ASP A 1 75 ? -4.172 -6.086 9.102 1 89.69 75 ASP A O 1
ATOM 626 N N . GLN A 1 76 ? -4.383 -6.41 11.289 1 90.44 76 GLN A N 1
ATOM 627 C CA . GLN A 1 76 ? -4.473 -7.863 11.18 1 90.44 76 GLN A CA 1
ATOM 628 C C . GLN A 1 76 ? -5.664 -8.281 10.328 1 90.44 76 GLN A C 1
ATOM 630 O O . GLN A 1 76 ? -5.598 -9.281 9.609 1 90.44 76 GLN A O 1
ATOM 635 N N . GLN A 1 77 ? -6.672 -7.539 10.469 1 91.38 77 GLN A N 1
ATOM 636 C CA . GLN A 1 77 ? -7.852 -7.867 9.68 1 91.38 77 GLN A CA 1
ATOM 637 C C . GLN A 1 77 ? -7.59 -7.652 8.188 1 91.38 77 GLN A C 1
ATOM 639 O O . GLN A 1 77 ? -7.887 -8.523 7.371 1 91.38 77 GLN A O 1
ATOM 644 N N . LEU A 1 78 ? -7.027 -6.547 7.91 1 89.62 78 LEU A N 1
ATOM 645 C CA . LEU A 1 78 ? -6.684 -6.238 6.527 1 89.62 78 LEU A CA 1
ATOM 646 C C . LEU A 1 78 ? -5.648 -7.227 5.988 1 89.62 78 LEU A C 1
ATOM 648 O O . LEU A 1 78 ? -5.77 -7.703 4.859 1 89.62 78 LEU A O 1
ATOM 652 N N . GLN A 1 79 ? -4.691 -7.504 6.816 1 92.75 79 GLN A N 1
ATOM 653 C CA . GLN A 1 79 ? -3.678 -8.484 6.453 1 92.75 79 GLN A CA 1
ATOM 654 C C . GLN A 1 79 ? -4.316 -9.82 6.066 1 92.75 79 GLN A C 1
ATOM 656 O O . GLN A 1 79 ? -4.008 -10.375 5.008 1 92.75 79 GLN A O 1
ATOM 661 N N . SER A 1 80 ? -5.203 -10.344 6.855 1 93.44 80 SER A N 1
ATOM 662 C CA . SER A 1 80 ? -5.895 -11.609 6.621 1 93.44 80 SER A CA 1
ATOM 663 C C . SER A 1 80 ? -6.75 -11.547 5.359 1 93.44 80 SER A C 1
ATOM 665 O O . SER A 1 80 ? -6.781 -12.492 4.574 1 93.44 80 SER A O 1
ATOM 667 N N . GLU A 1 81 ? -7.391 -10.398 5.215 1 94.06 81 GLU A N 1
ATOM 668 C CA . GLU A 1 81 ? -8.242 -10.219 4.043 1 94.06 81 GLU A CA 1
ATOM 669 C C . GLU A 1 81 ? -7.426 -10.312 2.754 1 94.06 81 GLU A C 1
ATOM 671 O O . GLU A 1 81 ? -7.832 -10.977 1.802 1 94.06 81 GLU A O 1
ATOM 676 N N . LEU A 1 82 ? -6.309 -9.672 2.676 1 92.94 82 LEU A N 1
ATOM 677 C CA . LEU A 1 82 ? -5.445 -9.672 1.499 1 92.94 82 LEU A CA 1
ATOM 678 C C . LEU A 1 82 ? -4.871 -11.062 1.245 1 92.94 82 LEU A C 1
ATOM 680 O O . LEU A 1 82 ? -4.867 -11.539 0.108 1 92.94 82 LEU A O 1
ATOM 684 N N . ARG A 1 83 ? -4.496 -11.727 2.311 1 94.38 83 ARG A N 1
ATOM 685 C CA . ARG A 1 83 ? -3.916 -13.062 2.184 1 94.38 83 ARG A CA 1
ATOM 686 C C . ARG A 1 83 ? -4.945 -14.062 1.666 1 94.38 83 ARG A C 1
ATOM 688 O O . ARG A 1 83 ? -4.652 -14.859 0.776 1 94.38 83 ARG A O 1
ATOM 695 N N . VAL A 1 84 ? -6.094 -13.969 2.201 1 95.25 84 VAL A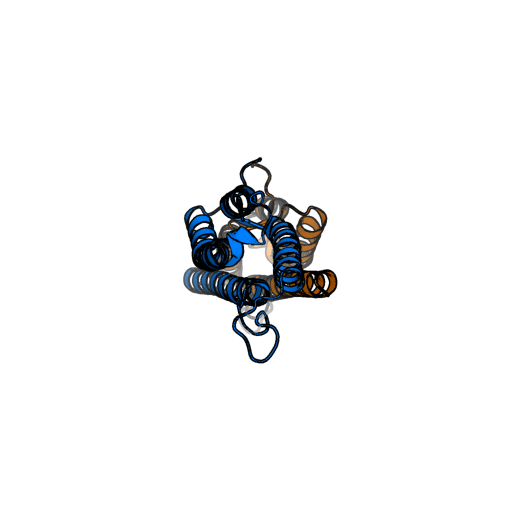 N 1
ATOM 696 C CA . VAL A 1 84 ? -7.156 -14.883 1.793 1 95.25 84 VAL A CA 1
ATOM 697 C C . VAL A 1 84 ? -7.516 -14.641 0.329 1 95.25 84 VAL A C 1
ATOM 699 O O . VAL A 1 84 ? -7.703 -15.586 -0.437 1 95.25 84 VAL A O 1
ATOM 702 N N . SER A 1 85 ? -7.594 -13.367 -0.039 1 95 85 SER A N 1
ATOM 703 C CA . SER A 1 85 ? -7.926 -13.023 -1.417 1 95 85 SER A CA 1
ATOM 704 C C . SER A 1 85 ? -6.91 -13.602 -2.395 1 95 85 SER A C 1
ATOM 706 O O . SER A 1 85 ? -7.285 -14.195 -3.406 1 95 85 SER A O 1
ATOM 708 N N . ILE A 1 86 ? -5.684 -13.5 -2.076 1 96.38 86 ILE A N 1
ATOM 709 C CA . ILE A 1 86 ? -4.617 -14.008 -2.932 1 96.38 86 ILE A CA 1
ATOM 710 C C . ILE A 1 86 ? -4.637 -15.531 -2.938 1 96.38 86 ILE A C 1
ATOM 712 O O . ILE A 1 86 ? -4.598 -16.156 -4 1 96.38 86 ILE A O 1
ATOM 716 N N . SER A 1 87 ? -4.734 -16.109 -1.753 1 95.94 87 SER A N 1
ATOM 717 C CA . SER A 1 87 ? -4.691 -17.562 -1.627 1 95.94 87 SER A CA 1
ATOM 718 C C . SER A 1 87 ? -5.855 -18.219 -2.363 1 95.94 87 SER A C 1
ATOM 720 O O . SER A 1 87 ? -5.695 -19.266 -2.977 1 95.94 87 SER A O 1
ATOM 722 N N . SER A 1 88 ? -7.012 -17.625 -2.318 1 96.56 88 SER A N 1
ATOM 723 C CA . SER A 1 88 ? -8.203 -18.188 -2.939 1 96.56 88 SER A CA 1
ATOM 724 C C . SER A 1 88 ? -8.094 -18.188 -4.461 1 96.56 88 SER A C 1
ATOM 726 O O . SER A 1 88 ? -8.766 -18.969 -5.141 1 96.56 88 SER A O 1
ATOM 728 N N . LEU A 1 89 ? -7.25 -17.297 -4.93 1 95.69 89 LEU A N 1
ATOM 729 C CA . LEU A 1 89 ? -7.023 -17.219 -6.371 1 95.69 89 LEU A CA 1
ATOM 730 C C . LEU A 1 89 ? -5.91 -18.188 -6.793 1 95.69 89 LEU A C 1
ATOM 732 O O . LEU A 1 89 ? -6.066 -18.922 -7.762 1 95.69 89 LEU A O 1
ATOM 736 N N . VAL A 1 90 ? -4.867 -18.25 -6.051 1 97 90 VAL A N 1
ATOM 737 C CA . VAL A 1 90 ? -3.619 -18.859 -6.504 1 97 90 VAL A CA 1
ATOM 738 C C . VAL A 1 90 ? -3.631 -20.359 -6.184 1 97 90 VAL A C 1
ATOM 740 O O . VAL A 1 90 ? -3.268 -21.188 -7.027 1 97 90 VAL A O 1
ATOM 743 N N . ILE A 1 91 ? -4.09 -20.719 -5.059 1 96.38 91 ILE A N 1
ATOM 744 C CA . ILE A 1 91 ? -3.916 -22.078 -4.551 1 96.38 91 ILE A CA 1
ATOM 745 C C . ILE A 1 91 ? -4.719 -23.047 -5.406 1 96.38 91 ILE A C 1
ATOM 747 O O . ILE A 1 91 ? -4.184 -24.047 -5.883 1 96.38 91 ILE A O 1
ATOM 751 N N . PRO A 1 92 ? -5.984 -22.766 -5.645 1 96.69 92 PRO A N 1
ATOM 752 C CA . PRO A 1 92 ? -6.742 -23.719 -6.449 1 96.69 92 PRO A CA 1
ATOM 753 C C . PRO A 1 92 ? -6.168 -23.891 -7.855 1 96.69 92 PRO A C 1
ATOM 755 O O . PRO A 1 92 ? -6.094 -25.016 -8.367 1 96.69 92 PRO A O 1
ATOM 758 N N . ALA A 1 93 ? -5.832 -22.797 -8.469 1 95.38 93 ALA A N 1
ATOM 759 C CA . ALA A 1 93 ? -5.27 -22.875 -9.812 1 95.38 93 ALA A CA 1
ATOM 760 C C . ALA A 1 93 ? -3.971 -23.672 -9.82 1 95.38 93 ALA A C 1
ATOM 762 O O . ALA A 1 93 ? -3.754 -24.516 -10.703 1 95.38 93 ALA A O 1
ATOM 763 N N . TYR A 1 94 ? -3.168 -23.438 -8.82 1 95.5 94 TYR A N 1
ATOM 764 C CA . TYR A 1 94 ? -1.902 -24.156 -8.695 1 95.5 94 TYR A CA 1
ATOM 765 C C . TYR A 1 94 ? -2.135 -25.656 -8.492 1 95.5 94 TYR A C 1
ATOM 767 O O . TYR A 1 94 ? -1.541 -26.469 -9.188 1 95.5 94 TYR A O 1
ATOM 775 N N . ARG A 1 95 ? -2.963 -25.969 -7.578 1 94.06 95 ARG A N 1
ATOM 776 C CA . ARG A 1 95 ? -3.24 -27.359 -7.266 1 94.06 95 ARG A CA 1
ATOM 777 C C . ARG A 1 95 ? -3.844 -28.078 -8.461 1 94.06 95 ARG A C 1
ATOM 779 O O . ARG A 1 95 ? -3.504 -29.234 -8.734 1 94.06 95 ARG A O 1
ATOM 786 N N . SER A 1 96 ? -4.754 -27.406 -9.133 1 94.88 96 SER A N 1
ATOM 787 C CA . SER A 1 96 ? -5.375 -28 -10.312 1 94.88 96 SER A CA 1
ATOM 788 C C . SER A 1 96 ? -4.332 -28.328 -11.383 1 94.88 96 SER A C 1
ATOM 790 O O . SER A 1 96 ? -4.34 -29.422 -11.953 1 94.88 96 SER A O 1
ATOM 792 N N . PHE A 1 97 ? -3.475 -27.406 -11.648 1 95 97 PHE A N 1
ATOM 793 C CA . PHE A 1 97 ? -2.434 -27.609 -12.648 1 95 97 PHE A CA 1
ATOM 794 C C . PHE A 1 97 ? -1.502 -28.734 -12.25 1 95 97 PHE A C 1
ATOM 796 O O . PHE A 1 97 ? -1.238 -29.641 -13.039 1 95 97 PHE A O 1
ATOM 803 N N . VAL A 1 98 ? -1.024 -28.703 -11.039 1 93 98 VAL A N 1
ATOM 804 C CA . VAL A 1 98 ? -0.076 -29.703 -10.547 1 93 98 VAL A CA 1
ATOM 805 C C . VAL A 1 98 ? -0.737 -31.078 -10.516 1 93 98 VAL A C 1
ATOM 807 O O . VAL A 1 98 ? -0.108 -32.094 -10.852 1 93 98 VAL A O 1
ATOM 810 N N . GLY A 1 99 ? -1.945 -31.109 -10.07 1 92.88 99 GLY A N 1
ATOM 811 C CA . GLY A 1 99 ? -2.676 -32.375 -10.086 1 92.88 99 GLY A CA 1
ATOM 812 C C . GLY A 1 99 ? -2.832 -32.938 -11.477 1 92.88 99 GLY A C 1
ATOM 813 O O . GLY A 1 99 ? -2.613 -34.156 -11.68 1 92.88 99 GLY A O 1
ATOM 814 N N . ARG A 1 100 ? -3.104 -32.188 -12.438 1 92.94 100 ARG A N 1
ATOM 815 C CA . ARG A 1 100 ? -3.375 -32.625 -13.812 1 92.94 100 ARG A CA 1
ATOM 816 C C . ARG A 1 100 ? -2.1 -33.094 -14.5 1 92.94 100 ARG A C 1
ATOM 818 O O . ARG A 1 100 ? -2.131 -34.031 -15.305 1 92.94 100 ARG A O 1
ATOM 825 N N . PHE A 1 101 ? -1.057 -32.438 -14.125 1 93 101 PHE A N 1
ATOM 826 C CA . PHE A 1 101 ? 0.162 -32.719 -14.875 1 93 101 PHE A CA 1
ATOM 827 C C . PHE A 1 101 ? 1.231 -33.312 -13.961 1 93 101 PHE A C 1
ATOM 829 O O . PHE A 1 101 ? 2.428 -33.156 -14.219 1 93 101 PHE A O 1
ATOM 836 N N . LYS A 1 102 ? 0.82 -33.938 -12.836 1 91 102 LYS A N 1
ATOM 837 C CA . LYS A 1 102 ? 1.701 -34.469 -11.812 1 91 102 LYS A CA 1
ATOM 838 C C . LYS A 1 102 ? 2.773 -35.375 -12.43 1 91 102 LYS A C 1
ATOM 840 O O . LYS A 1 102 ? 3.93 -35.344 -12 1 91 102 LYS A O 1
ATOM 845 N N . GLN A 1 103 ? 2.461 -36.031 -13.484 1 90.69 103 GLN A N 1
ATOM 846 C CA . GLN A 1 103 ? 3.371 -37 -14.109 1 90.69 103 GLN A CA 1
ATOM 847 C C . GLN A 1 103 ? 4.508 -36.281 -14.836 1 90.69 103 GLN A C 1
ATOM 849 O O . GLN A 1 103 ? 5.551 -36.875 -15.102 1 90.69 103 GLN A O 1
ATOM 854 N N . HIS A 1 104 ? 4.328 -35.062 -15.117 1 90.31 104 HIS A N 1
ATOM 855 C CA . HIS A 1 104 ? 5.297 -34.312 -15.914 1 90.31 104 HIS A CA 1
ATOM 856 C C . HIS A 1 104 ? 6.051 -33.281 -15.062 1 90.31 104 HIS A C 1
ATOM 858 O O . HIS A 1 104 ? 6.949 -32.625 -15.555 1 90.31 104 HIS A O 1
ATOM 864 N N . LEU A 1 105 ? 5.602 -33.125 -13.82 1 89.56 105 LEU A N 1
ATOM 865 C CA . LEU A 1 105 ? 6.18 -32.094 -12.969 1 89.56 105 LEU A CA 1
ATOM 866 C C . LEU A 1 105 ? 7.047 -32.719 -11.875 1 89.56 105 LEU A C 1
ATOM 868 O O . LEU A 1 105 ? 6.785 -33.844 -11.43 1 89.56 105 LEU A O 1
ATOM 872 N N . GLU A 1 106 ? 8.117 -32 -11.555 1 77.44 106 GLU A N 1
ATOM 873 C CA . GLU A 1 106 ? 8.938 -32.438 -10.43 1 77.44 106 GLU A CA 1
ATOM 874 C C . GLU A 1 106 ? 8.328 -32 -9.102 1 77.44 106 GLU A C 1
ATOM 876 O O . GLU A 1 106 ? 7.711 -30.938 -9.016 1 77.44 106 GLU A O 1
ATOM 881 N N . SER A 1 107 ? 7.656 -32.75 -8.008 1 62.44 107 SER A N 1
ATOM 882 C CA . SER A 1 107 ? 6.887 -32.625 -6.777 1 62.44 107 SER A CA 1
ATOM 883 C C . SER A 1 107 ? 7.289 -31.359 -6.023 1 62.44 107 SER A C 1
ATOM 885 O O . SER A 1 107 ? 6.609 -30.953 -5.078 1 62.44 107 SER A O 1
ATOM 887 N N . THR A 1 108 ? 8.25 -30.625 -6.176 1 60.34 108 THR A N 1
ATOM 888 C CA . THR A 1 108 ? 8.992 -30.094 -5.035 1 60.34 108 THR A CA 1
ATOM 889 C C . THR A 1 108 ? 8.438 -28.734 -4.617 1 60.34 108 THR A C 1
ATOM 891 O O . THR A 1 108 ? 8.789 -28.203 -3.557 1 60.34 108 THR A O 1
ATOM 894 N N . ARG A 1 109 ? 7.438 -28.078 -5.484 1 67.81 109 ARG A N 1
ATOM 895 C CA . ARG A 1 109 ? 7.41 -26.656 -5.156 1 67.81 109 ARG A CA 1
ATOM 896 C C . ARG A 1 109 ? 6.07 -26.266 -4.547 1 67.81 109 ARG A C 1
ATOM 898 O O . ARG A 1 109 ? 5.816 -25.078 -4.312 1 67.81 109 ARG A O 1
ATOM 905 N N . HIS A 1 110 ? 5.199 -27.219 -4.023 1 71.75 110 HIS A N 1
ATOM 906 C CA . HIS A 1 110 ? 3.9 -26.906 -3.438 1 71.75 110 HIS A CA 1
ATOM 907 C C . HIS A 1 110 ? 4.051 -26.281 -2.061 1 71.75 110 HIS A C 1
ATOM 909 O O . HIS A 1 110 ? 3.445 -25.234 -1.782 1 71.75 110 HIS A O 1
ATOM 915 N N . ILE A 1 111 ? 4.879 -26.766 -1.298 1 73.62 111 ILE A N 1
ATOM 916 C CA . ILE A 1 111 ? 5.113 -26.297 0.061 1 73.62 111 ILE A CA 1
ATOM 917 C C . ILE A 1 111 ? 5.648 -24.859 0.021 1 73.62 111 ILE A C 1
ATOM 919 O O . ILE A 1 111 ? 5.258 -24.016 0.833 1 73.62 111 ILE A O 1
ATOM 923 N N . LEU A 1 112 ? 6.375 -24.562 -0.949 1 82.5 112 LEU A N 1
ATOM 924 C CA . LEU A 1 112 ? 6.984 -23.234 -1.062 1 82.5 112 LEU A CA 1
ATOM 925 C C . LEU A 1 112 ? 5.93 -22.172 -1.353 1 82.5 112 LEU A C 1
ATOM 927 O O . LEU A 1 112 ? 5.926 -21.109 -0.727 1 82.5 112 LEU A O 1
ATOM 931 N N . ILE A 1 113 ? 5.004 -22.516 -2.246 1 89.81 113 ILE A N 1
ATOM 932 C CA . ILE A 1 113 ? 3.969 -21.578 -2.633 1 89.81 113 ILE A CA 1
ATOM 933 C C . ILE A 1 113 ? 3.076 -21.266 -1.432 1 89.81 113 ILE A C 1
ATOM 935 O O . ILE A 1 113 ? 2.779 -20.094 -1.154 1 89.81 113 ILE A O 1
ATOM 939 N N . LEU A 1 114 ? 2.738 -22.312 -0.687 1 88.31 114 LEU A N 1
ATOM 940 C CA . LEU A 1 114 ? 1.897 -22.156 0.494 1 88.31 114 LEU A CA 1
ATOM 941 C C . LEU A 1 114 ? 2.604 -21.312 1.555 1 88.31 114 LEU A C 1
ATOM 943 O O . LEU A 1 114 ? 1.999 -20.406 2.143 1 88.31 114 LEU A O 1
ATOM 947 N N . ASN A 1 115 ? 3.854 -21.547 1.781 1 89.31 115 ASN A N 1
ATOM 948 C CA . ASN A 1 115 ? 4.633 -20.812 2.771 1 89.31 115 ASN A CA 1
ATOM 949 C C . ASN A 1 115 ? 4.777 -19.344 2.389 1 89.31 115 ASN A C 1
ATOM 951 O O . ASN A 1 115 ? 4.629 -18.453 3.236 1 89.31 115 ASN A O 1
ATOM 955 N N . LEU A 1 116 ? 5.055 -19.125 1.158 1 90.25 116 LEU A N 1
ATOM 956 C CA . LEU A 1 116 ? 5.238 -17.75 0.704 1 90.25 116 LEU A CA 1
ATOM 957 C C . LEU A 1 116 ? 3.939 -16.969 0.822 1 90.25 116 LEU A C 1
ATOM 959 O O . LEU A 1 116 ? 3.941 -15.82 1.284 1 90.25 116 LEU A O 1
ATOM 963 N N . LEU A 1 117 ? 2.852 -17.625 0.545 1 93.25 117 LEU A N 1
ATOM 964 C CA . LEU A 1 117 ? 1.563 -16.953 0.609 1 93.25 117 LEU A CA 1
ATOM 965 C C . LEU A 1 117 ? 1.173 -16.656 2.055 1 93.25 117 LEU A C 1
ATOM 967 O O . LEU A 1 117 ? 0.57 -15.625 2.342 1 93.25 117 LEU A O 1
ATOM 971 N N . SER A 1 118 ? 1.593 -17.531 2.973 1 91.12 118 SER A N 1
ATOM 972 C CA . SER A 1 118 ? 1.214 -17.406 4.375 1 91.12 118 SER A CA 1
ATOM 973 C C . SER A 1 118 ? 1.927 -16.219 5.027 1 91.12 118 SER A C 1
ATOM 975 O O . SER A 1 118 ? 1.499 -15.734 6.078 1 91.12 118 SER A O 1
ATOM 977 N N . HIS A 1 119 ? 2.998 -15.695 4.398 1 89.06 119 HIS A N 1
ATOM 978 C CA . HIS A 1 119 ? 3.783 -14.617 4.992 1 89.06 119 HIS A CA 1
ATOM 979 C C . HIS A 1 119 ? 3.584 -13.312 4.238 1 89.06 119 HIS A C 1
ATOM 981 O O . HIS A 1 119 ? 4.16 -12.281 4.605 1 89.06 119 HIS A O 1
ATOM 987 N N . THR A 1 120 ? 2.76 -13.398 3.301 1 89.69 120 THR A N 1
ATOM 988 C CA . THR A 1 120 ? 2.541 -12.203 2.498 1 89.69 120 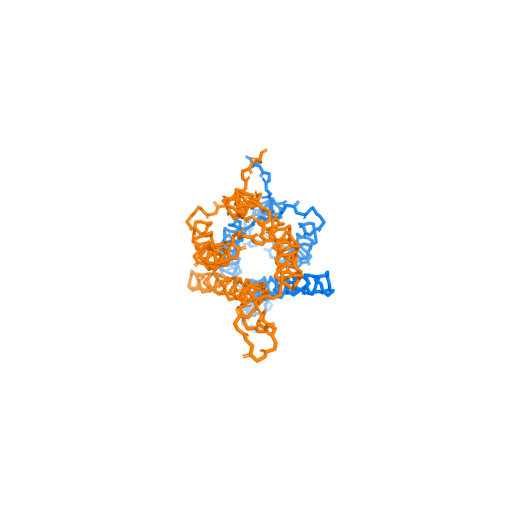THR A CA 1
ATOM 989 C C . THR A 1 120 ? 1.926 -11.086 3.344 1 89.69 120 THR A C 1
ATOM 991 O O . THR A 1 120 ? 0.988 -11.328 4.109 1 89.69 120 THR A O 1
ATOM 994 N N . TYR A 1 121 ? 2.502 -9.875 3.367 1 91.56 121 TYR A N 1
ATOM 995 C CA . TYR A 1 121 ? 2.064 -8.641 4.016 1 91.56 121 TYR A CA 1
ATOM 996 C C . TYR A 1 121 ? 2.287 -8.711 5.523 1 91.56 121 TYR A C 1
ATOM 998 O O . TYR A 1 121 ? 1.771 -7.879 6.273 1 91.56 121 TYR A O 1
ATOM 1006 N N . SER A 1 122 ? 3.012 -9.758 5.949 1 86.31 122 SER A N 1
ATOM 1007 C CA . SER A 1 122 ? 3.262 -9.922 7.375 1 86.31 122 SER A CA 1
ATOM 1008 C C . SER A 1 122 ? 4.371 -8.992 7.855 1 86.31 122 SER A C 1
ATOM 1010 O O . SER A 1 122 ? 5.359 -8.781 7.148 1 86.31 122 SER A O 1
ATOM 1012 N N . CYS A 1 123 ? 4.16 -8.32 8.977 1 76.69 123 CYS A N 1
ATOM 1013 C CA . CYS A 1 123 ? 5.176 -7.473 9.602 1 76.69 123 CYS A CA 1
ATOM 1014 C C . CYS A 1 123 ? 6.02 -8.266 10.586 1 76.69 123 CYS A C 1
ATOM 1016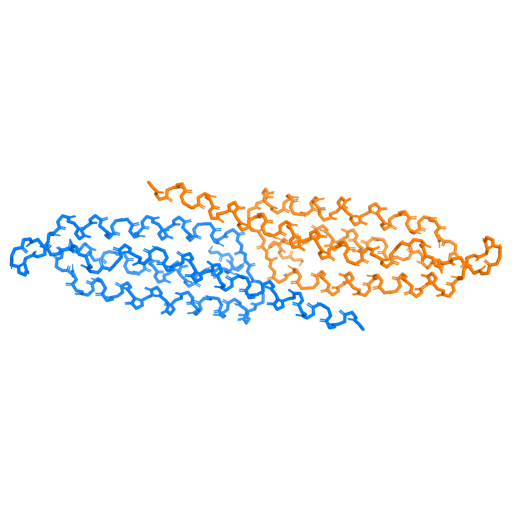 O O . CYS A 1 123 ? 6.898 -7.711 11.25 1 76.69 123 CYS A O 1
ATOM 1018 N N . LEU A 1 124 ? 5.762 -9.492 10.758 1 68.62 124 LEU A N 1
ATOM 1019 C CA . LEU A 1 124 ? 6.492 -10.336 11.703 1 68.62 124 LEU A CA 1
ATOM 1020 C C . LEU A 1 124 ? 7.797 -10.828 11.086 1 68.62 124 LEU A C 1
ATOM 1022 O O . LEU A 1 124 ? 7.867 -11.07 9.883 1 68.62 124 LEU A O 1
ATOM 1026 N N . PRO A 1 125 ? 8.938 -10.633 11.953 1 59.28 125 PRO A N 1
ATOM 1027 C CA . PRO A 1 125 ? 10.203 -11.18 11.453 1 59.28 125 PRO A CA 1
ATOM 1028 C C . PRO A 1 125 ? 10.086 -12.641 11.023 1 59.28 125 PRO A C 1
ATOM 1030 O O . PRO A 1 125 ? 9.289 -13.391 11.602 1 59.28 125 PRO A O 1
ATOM 1033 N N . ILE A 1 126 ? 10.523 -12.938 9.938 1 50.41 126 ILE A N 1
ATOM 1034 C CA . ILE A 1 126 ? 10.594 -14.344 9.555 1 50.41 126 ILE A CA 1
ATOM 1035 C C . ILE A 1 126 ? 11.68 -15.039 10.367 1 50.41 126 ILE A C 1
ATOM 1037 O O . ILE A 1 126 ? 12.734 -14.469 10.633 1 50.41 126 ILE A O 1
ATOM 1041 N N . MET B 1 1 ? 10.727 -12.023 -20.281 1 52.22 1 MET B N 1
ATOM 1042 C CA . MET B 1 1 ? 9.438 -11.344 -20.328 1 52.22 1 MET B CA 1
ATOM 1043 C C . MET B 1 1 ? 8.938 -11.039 -18.922 1 52.22 1 MET B C 1
ATOM 1045 O O . MET B 1 1 ? 8.5 -9.922 -18.641 1 52.22 1 MET B O 1
ATOM 1049 N N . GLY B 1 2 ? 9.336 -11.945 -17.906 1 60.66 2 GLY B N 1
ATOM 1050 C CA . GLY B 1 2 ? 8.797 -11.891 -16.547 1 60.66 2 GLY B CA 1
ATOM 1051 C C . GLY B 1 2 ? 9.359 -10.742 -15.734 1 60.66 2 GLY B C 1
ATOM 1052 O O . GLY B 1 2 ? 8.609 -10.047 -15.047 1 60.66 2 GLY B O 1
ATOM 1053 N N . ASP B 1 3 ? 10.586 -10.352 -16.156 1 72.94 3 ASP B N 1
ATOM 1054 C CA . ASP B 1 3 ? 11.273 -9.352 -15.352 1 72.94 3 ASP B CA 1
ATOM 1055 C C . ASP B 1 3 ? 10.727 -7.953 -15.633 1 72.94 3 ASP B C 1
ATOM 1057 O O . ASP B 1 3 ? 10.539 -7.156 -14.719 1 72.94 3 ASP B O 1
ATOM 1061 N N . ASN B 1 4 ? 10.383 -7.742 -16.953 1 85.31 4 ASN B N 1
ATOM 1062 C CA . ASN B 1 4 ? 9.914 -6.414 -17.328 1 85.31 4 ASN B CA 1
ATOM 1063 C C . ASN B 1 4 ? 8.508 -6.145 -16.797 1 85.31 4 ASN B C 1
ATOM 1065 O O . ASN B 1 4 ? 8.203 -5.023 -16.391 1 85.31 4 ASN B O 1
ATOM 1069 N N . TRP B 1 5 ? 7.789 -7.129 -16.719 1 87.5 5 TRP B N 1
ATOM 1070 C CA . TRP B 1 5 ? 6.418 -6.984 -16.25 1 87.5 5 TRP B CA 1
ATOM 1071 C C . TRP B 1 5 ? 6.391 -6.695 -14.742 1 87.5 5 TRP B C 1
ATOM 1073 O O . TRP B 1 5 ? 5.695 -5.777 -14.297 1 87.5 5 TRP B O 1
ATOM 1083 N N . CYS B 1 6 ? 7.211 -7.312 -14.055 1 83.62 6 CYS B N 1
ATOM 1084 C CA . CYS B 1 6 ? 7.281 -7.113 -12.609 1 83.62 6 CYS B CA 1
ATOM 1085 C C . CYS B 1 6 ? 7.758 -5.707 -12.273 1 83.62 6 CYS B C 1
ATOM 1087 O O . CYS B 1 6 ? 7.242 -5.07 -11.359 1 83.62 6 CYS B O 1
ATOM 1089 N N . LYS B 1 7 ? 8.742 -5.32 -13.078 1 88.62 7 LYS B N 1
ATOM 1090 C CA . LYS B 1 7 ? 9.266 -3.971 -12.867 1 88.62 7 LYS B CA 1
ATOM 1091 C C . LYS B 1 7 ? 8.188 -2.918 -13.125 1 88.62 7 LYS B C 1
ATOM 1093 O O . LYS B 1 7 ? 8.078 -1.945 -12.375 1 88.62 7 LYS B O 1
ATOM 1098 N N . ARG B 1 8 ? 7.488 -3.137 -14.086 1 91.12 8 ARG B N 1
ATOM 1099 C CA . ARG B 1 8 ? 6.418 -2.209 -14.438 1 91.12 8 ARG B CA 1
ATOM 1100 C C . ARG B 1 8 ? 5.336 -2.193 -13.359 1 91.12 8 ARG B C 1
ATOM 1102 O O . ARG B 1 8 ? 4.836 -1.129 -12.992 1 91.12 8 ARG B O 1
ATOM 1109 N N . ARG B 1 9 ? 5.012 -3.273 -12.859 1 87.25 9 ARG B N 1
ATOM 1110 C CA . ARG B 1 9 ? 3.986 -3.373 -11.828 1 87.25 9 ARG B CA 1
ATOM 1111 C C . ARG B 1 9 ? 4.434 -2.682 -10.547 1 87.25 9 ARG B C 1
ATOM 1113 O O . ARG B 1 9 ? 3.654 -1.956 -9.922 1 87.25 9 ARG B O 1
ATOM 1120 N N . ARG B 1 10 ? 5.684 -2.902 -10.195 1 88 10 ARG B N 1
ATOM 1121 C CA . ARG B 1 10 ? 6.258 -2.238 -9.031 1 88 10 ARG B CA 1
ATOM 1122 C C . ARG B 1 10 ? 6.227 -0.722 -9.195 1 88 10 ARG B C 1
ATOM 1124 O O . ARG B 1 10 ? 5.852 0.001 -8.266 1 88 10 ARG B O 1
ATOM 1131 N N . SER B 1 11 ? 6.641 -0.294 -10.344 1 92.12 11 SER B N 1
ATOM 1132 C CA . SER B 1 11 ? 6.641 1.137 -10.641 1 92.12 11 SER B CA 1
ATOM 1133 C C . SER B 1 11 ? 5.23 1.712 -10.578 1 92.12 11 SER B C 1
ATOM 1135 O O . SER B 1 11 ? 5.027 2.82 -10.078 1 92.12 11 SER B O 1
ATOM 1137 N N . GLY B 1 12 ? 4.289 0.942 -11.055 1 91.62 12 GLY B N 1
ATOM 1138 C CA . GLY B 1 12 ? 2.9 1.378 -11.008 1 91.62 12 GLY B CA 1
ATOM 1139 C C . GLY B 1 12 ? 2.375 1.536 -9.594 1 91.62 12 GLY B C 1
ATOM 1140 O O . GLY B 1 12 ? 1.737 2.541 -9.266 1 91.62 12 GLY B O 1
ATOM 1141 N N . LEU B 1 13 ? 2.641 0.625 -8.773 1 88.94 13 LEU B N 1
ATOM 1142 C CA . LEU B 1 13 ? 2.223 0.679 -7.379 1 88.94 13 LEU B CA 1
ATOM 1143 C C . LEU B 1 13 ? 2.852 1.875 -6.672 1 88.94 13 LEU B C 1
ATOM 1145 O O . LEU B 1 13 ? 2.168 2.598 -5.941 1 88.94 13 LEU B O 1
ATOM 1149 N N . ARG B 1 14 ? 4.125 2.061 -6.957 1 90.19 14 ARG B N 1
ATOM 1150 C CA . ARG B 1 14 ? 4.844 3.182 -6.355 1 90.19 14 ARG B CA 1
ATOM 1151 C C . ARG B 1 14 ? 4.238 4.512 -6.789 1 90.19 14 ARG B C 1
ATOM 1153 O O . ARG B 1 14 ? 4.039 5.406 -5.965 1 90.19 14 ARG B O 1
ATOM 1160 N N . LEU B 1 15 ? 3.961 4.617 -8.062 1 92.12 15 LEU B N 1
ATOM 1161 C CA . LEU B 1 15 ? 3.395 5.848 -8.594 1 92.12 15 LEU B CA 1
ATOM 1162 C C . LEU B 1 15 ? 2.012 6.113 -8.008 1 92.12 15 LEU B C 1
ATOM 1164 O O . LEU B 1 15 ? 1.701 7.246 -7.629 1 92.12 15 LEU B O 1
ATOM 1168 N N . TYR B 1 16 ? 1.226 5.129 -7.914 1 91.19 16 TYR B N 1
ATOM 1169 C CA . TYR B 1 16 ? -0.089 5.285 -7.297 1 91.19 16 TYR B CA 1
ATOM 1170 C C . TYR B 1 16 ? 0.035 5.781 -5.863 1 91.19 16 TYR B C 1
ATOM 1172 O O . TYR B 1 16 ? -0.673 6.707 -5.457 1 91.19 16 TYR B O 1
ATOM 1180 N N . HIS B 1 17 ? 0.94 5.113 -5.156 1 90.94 17 HIS B N 1
ATOM 1181 C CA . HIS B 1 17 ? 1.112 5.496 -3.758 1 90.94 17 HIS B CA 1
ATOM 1182 C C . HIS B 1 17 ? 1.53 6.961 -3.635 1 90.94 17 HIS B C 1
ATOM 1184 O O . HIS B 1 17 ? 0.999 7.691 -2.797 1 90.94 17 HIS B O 1
ATOM 1190 N N . LYS B 1 18 ? 2.371 7.379 -4.469 1 91.56 18 LYS B N 1
ATOM 1191 C CA . LYS B 1 18 ? 2.834 8.766 -4.438 1 91.56 18 LYS B CA 1
ATOM 1192 C C . LYS B 1 18 ? 1.695 9.734 -4.742 1 91.56 18 LYS B C 1
ATOM 1194 O O . LYS B 1 18 ? 1.531 10.742 -4.051 1 91.56 18 LYS B O 1
ATOM 1199 N N . CYS B 1 19 ? 0.894 9.43 -5.738 1 92.25 19 CYS B N 1
ATOM 1200 C CA . CYS B 1 19 ? -0.248 10.258 -6.102 1 92.25 19 CYS B CA 1
ATOM 1201 C C . CYS B 1 19 ? -1.268 10.312 -4.969 1 92.25 19 CYS B C 1
ATOM 1203 O O . CYS B 1 19 ? -1.771 11.383 -4.629 1 92.25 19 CYS B O 1
ATOM 1205 N N . TYR B 1 20 ? -1.506 9.172 -4.441 1 92.56 20 TYR B N 1
ATOM 1206 C CA . TYR B 1 20 ? -2.438 9.062 -3.326 1 92.56 20 TYR B CA 1
ATOM 1207 C C . TYR B 1 20 ? -1.992 9.93 -2.154 1 92.56 20 TYR B C 1
ATOM 1209 O O . TYR B 1 20 ? -2.799 10.656 -1.57 1 92.56 20 TYR B O 1
ATOM 1217 N N . GLN B 1 21 ? -0.724 9.906 -1.862 1 93.12 21 GLN B N 1
ATOM 1218 C CA . GLN B 1 21 ? -0.186 10.711 -0.771 1 93.12 21 GLN B CA 1
ATOM 1219 C C . GLN B 1 21 ? -0.283 12.195 -1.088 1 93.12 21 GLN B C 1
ATOM 1221 O O . GLN B 1 21 ? -0.72 12.992 -0.249 1 93.12 21 GLN B O 1
ATOM 1226 N N . GLY B 1 22 ? 0.057 12.57 -2.25 1 94.75 22 GLY B N 1
ATOM 1227 C CA . GLY B 1 22 ? -0.035 13.961 -2.658 1 94.75 22 GLY B CA 1
ATOM 1228 C C . GLY B 1 22 ? -1.433 14.531 -2.52 1 94.75 22 GLY B C 1
ATOM 1229 O O . GLY B 1 22 ? -1.616 15.609 -1.942 1 94.75 22 GLY B O 1
ATOM 1230 N N . GLU B 1 23 ? -2.332 13.758 -3.018 1 94.69 23 GLU B N 1
ATOM 1231 C CA . GLU B 1 23 ? -3.721 14.203 -2.945 1 94.69 23 GLU B CA 1
ATOM 1232 C C . GLU B 1 23 ? -4.199 14.289 -1.5 1 94.69 23 GLU B C 1
ATOM 1234 O O . GLU B 1 23 ? -4.855 15.258 -1.115 1 94.69 23 GLU B O 1
ATOM 1239 N N . THR B 1 24 ? -3.896 13.273 -0.714 1 94.5 24 THR B N 1
ATOM 1240 C CA . THR B 1 24 ? -4.34 13.18 0.672 1 94.5 24 THR B CA 1
ATOM 1241 C C . THR B 1 24 ? -3.799 14.344 1.494 1 94.5 24 THR B C 1
ATOM 1243 O O . THR B 1 24 ? -4.562 15.062 2.145 1 94.5 24 THR B O 1
ATOM 1246 N N . TRP B 1 25 ? -2.459 14.555 1.346 1 96.06 25 TRP B N 1
ATOM 1247 C CA . TRP B 1 25 ? -1.849 15.57 2.197 1 96.06 25 TRP B CA 1
ATOM 1248 C C . TRP B 1 25 ? -2.162 16.969 1.685 1 96.06 25 TRP B C 1
ATOM 1250 O O . TRP B 1 25 ? -2.311 17.906 2.473 1 96.06 25 TRP B O 1
ATOM 1260 N N . THR B 1 26 ? -2.377 17.141 0.399 1 95 26 THR B N 1
ATOM 1261 C CA . THR B 1 26 ? -2.826 18.422 -0.133 1 95 26 THR B CA 1
ATOM 1262 C C . THR B 1 26 ? -4.18 18.797 0.454 1 95 26 THR B C 1
ATOM 1264 O O . THR B 1 26 ? -4.406 19.969 0.794 1 95 26 THR B O 1
ATOM 1267 N N . LYS B 1 27 ? -5.051 17.875 0.563 1 94.56 27 LYS B N 1
ATOM 1268 C CA . LYS B 1 27 ? -6.379 18.109 1.121 1 94.56 27 LYS B CA 1
ATOM 1269 C C . LYS B 1 27 ? -6.289 18.609 2.564 1 94.56 27 LYS B C 1
ATOM 1271 O O . LYS B 1 27 ? -6.961 19.562 2.943 1 94.56 27 LYS B O 1
ATOM 1276 N N . VAL B 1 28 ? -5.477 17.938 3.387 1 95.62 28 VAL B N 1
ATOM 1277 C CA . VAL B 1 28 ? -5.309 18.281 4.797 1 95.62 28 VAL B CA 1
ATOM 1278 C C . VAL B 1 28 ? -4.727 19.688 4.922 1 95.62 28 VAL B C 1
ATOM 1280 O O . VAL B 1 28 ? -5.133 20.453 5.797 1 95.62 28 VAL B O 1
ATOM 1283 N N . LEU B 1 29 ? -3.854 20.094 4.012 1 97.06 29 LEU B N 1
ATOM 1284 C CA . LEU B 1 29 ? -3.137 21.359 4.102 1 97.06 29 LEU B CA 1
ATOM 1285 C C . LEU B 1 29 ? -4.043 22.516 3.719 1 97.06 29 LEU B C 1
ATOM 1287 O O . LEU B 1 29 ? -3.713 23.672 3.977 1 97.06 29 LEU B O 1
ATOM 1291 N N . GLN B 1 30 ? -5.203 22.234 3.17 1 96 30 GLN B N 1
ATOM 1292 C CA . GLN B 1 30 ? -6.18 23.281 2.908 1 96 30 GLN B CA 1
ATOM 1293 C C . GLN B 1 30 ? -6.59 23.984 4.199 1 96 30 GLN B C 1
ATOM 1295 O O . GLN B 1 30 ? -6.902 25.188 4.191 1 96 30 GLN B O 1
ATOM 1300 N N . CYS B 1 31 ? -6.586 23.281 5.277 1 95.31 31 CYS B N 1
ATOM 1301 C CA . CYS B 1 31 ? -6.93 23.844 6.578 1 95.31 31 CYS B CA 1
ATOM 1302 C C . CYS B 1 31 ? -5.965 24.969 6.961 1 95.31 31 CYS B C 1
ATOM 1304 O O . CYS B 1 31 ? -6.289 25.812 7.785 1 95.31 31 CYS B O 1
ATOM 1306 N N . LEU B 1 32 ? -4.738 24.938 6.367 1 95.06 32 LEU B N 1
ATOM 1307 C CA . LEU B 1 32 ? -3.701 25.875 6.801 1 95.06 32 LEU B CA 1
ATOM 1308 C C . LEU B 1 32 ? -3.594 27.047 5.84 1 95.06 32 LEU B C 1
ATOM 1310 O O . LEU B 1 32 ? -2.744 27.922 6.016 1 95.06 32 LEU B O 1
ATOM 1314 N N . LYS B 1 33 ? -4.406 27.094 4.867 1 94 33 LYS B N 1
ATOM 1315 C CA . LYS B 1 33 ? -4.371 28.219 3.936 1 94 33 LYS B CA 1
ATOM 1316 C C . LYS B 1 33 ? -4.895 29.484 4.59 1 94 33 LYS B C 1
ATOM 1318 O O . LYS B 1 33 ? -5.867 29.453 5.348 1 94 33 LYS B O 1
ATOM 1323 N N . PRO B 1 34 ? -4.27 30.609 4.328 1 86.81 34 PRO B N 1
ATOM 1324 C CA . PRO B 1 34 ? -4.625 31.859 4.988 1 86.81 34 PRO B CA 1
ATOM 1325 C C . PRO B 1 34 ? -5.922 32.469 4.449 1 86.81 34 PRO B C 1
ATOM 1327 O O . PRO B 1 34 ? -6.492 33.375 5.07 1 86.81 34 PRO B O 1
ATOM 1330 N N . GLU B 1 35 ? -6.398 32 3.396 1 86.81 35 GLU B N 1
ATOM 1331 C CA . GLU B 1 35 ? -7.598 32.594 2.799 1 86.81 35 GLU B CA 1
ATOM 1332 C C . GLU B 1 35 ? -8.773 32.531 3.766 1 86.81 35 GLU B C 1
ATOM 1334 O O . GLU B 1 35 ? -9.031 31.5 4.391 1 86.81 35 GLU B O 1
ATOM 1339 N N . GLY B 1 36 ? -9.469 33.688 4.02 1 85 36 GLY B N 1
ATOM 1340 C CA . GLY B 1 36 ? -10.672 33.75 4.828 1 85 36 GLY B CA 1
ATOM 1341 C C . GLY B 1 36 ? -10.398 34.031 6.301 1 85 36 GLY B C 1
ATOM 1342 O O . GLY B 1 36 ? -11.32 34.094 7.109 1 85 36 GLY B O 1
ATOM 1343 N N . LEU B 1 37 ? -9.164 34.031 6.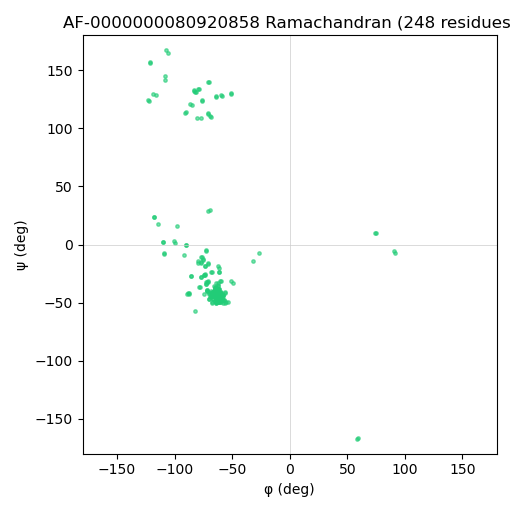637 1 88 37 LEU B N 1
ATOM 1344 C CA . LEU B 1 37 ? -8.836 34.219 8.047 1 88 37 LEU B CA 1
ATOM 1345 C C . LEU B 1 37 ? -8.922 35.719 8.43 1 88 37 LEU B C 1
ATOM 1347 O O . LEU B 1 37 ? -9.039 36.031 9.617 1 88 37 LEU B O 1
ATOM 1351 N N . GLN B 1 38 ? -8.984 36.594 7.41 1 81.06 38 GLN B N 1
ATOM 1352 C CA . GLN B 1 38 ? -9.086 38.031 7.68 1 81.06 38 GLN B CA 1
ATOM 1353 C C . GLN B 1 38 ? -10.539 38.469 7.875 1 81.06 38 GLN B C 1
ATOM 1355 O O . GLN B 1 38 ? -11.43 37.969 7.172 1 81.06 38 GLN B O 1
ATOM 1360 N N . GLN B 1 39 ? -10.805 39.031 9.055 1 68.75 39 GLN B N 1
ATOM 1361 C CA . GLN B 1 39 ? -12.133 39.562 9.352 1 68.75 39 GLN B CA 1
ATOM 1362 C C . GLN B 1 39 ? -12.281 40.969 8.789 1 68.75 39 GLN B C 1
ATOM 1364 O O . GLN B 1 39 ? -11.523 41.875 9.148 1 68.75 39 GLN B O 1
ATOM 1369 N N . GLY B 1 40 ? -13.438 41.281 8.062 1 64.19 40 GLY B N 1
ATOM 1370 C CA . GLY B 1 40 ? -13.898 42.594 7.676 1 64.19 40 GLY B CA 1
ATOM 1371 C C . GLY B 1 40 ? -12.906 43.344 6.812 1 64.19 40 GLY B C 1
ATOM 1372 O O . GLY B 1 40 ? -11.984 42.75 6.25 1 64.19 40 GLY B O 1
ATOM 1373 N N . THR B 1 41 ? -13.164 44.75 6.637 1 62.75 41 THR B N 1
ATOM 1374 C CA . THR B 1 41 ? -12.461 45.719 5.809 1 62.75 41 THR B CA 1
AT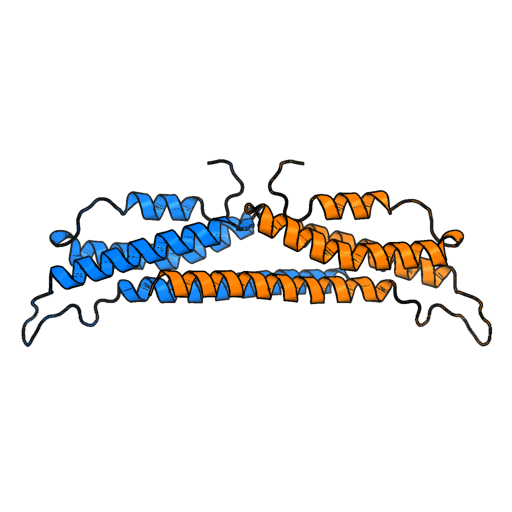OM 1375 C C . THR B 1 41 ? -11.016 45.875 6.266 1 62.75 41 THR B C 1
ATOM 1377 O O . THR B 1 41 ? -10.141 46.25 5.469 1 62.75 41 THR B O 1
ATOM 1380 N N . GLY B 1 42 ? -10.562 45.438 7.617 1 63.44 42 GLY B N 1
ATOM 1381 C CA . GLY B 1 42 ? -9.203 45.656 8.086 1 63.44 42 GLY B CA 1
ATOM 1382 C C . GLY B 1 42 ? -8.391 44.375 8.141 1 63.44 42 GLY B C 1
ATOM 1383 O O . GLY B 1 42 ? -8.875 43.312 7.785 1 63.44 42 GLY B O 1
ATOM 1384 N N . ASN B 1 43 ? -7.094 44.469 8.297 1 67.12 43 ASN B N 1
ATOM 1385 C CA . ASN B 1 43 ? -6.086 43.406 8.422 1 67.12 43 ASN B CA 1
ATOM 1386 C C . ASN B 1 43 ? -6.188 42.688 9.758 1 67.12 43 ASN B C 1
ATOM 1388 O O . ASN B 1 43 ? -5.184 42.219 10.289 1 67.12 43 ASN B O 1
ATOM 1392 N N . LYS B 1 44 ? -7.527 42.688 10.297 1 81.88 44 LYS B N 1
ATOM 1393 C CA . LYS B 1 44 ? -7.641 42.031 11.594 1 81.88 44 LYS B CA 1
ATOM 1394 C C . LYS B 1 44 ? -7.941 40.531 11.43 1 81.88 44 LYS B C 1
ATOM 1396 O O . LYS B 1 44 ? -8.914 40.156 10.773 1 81.88 44 LYS B O 1
ATOM 1401 N N . VAL B 1 45 ? -7.066 39.594 11.797 1 87.81 45 VAL B N 1
ATOM 1402 C CA . VAL B 1 45 ? -7.148 38.156 11.75 1 87.81 45 VAL B CA 1
ATOM 1403 C C . VAL B 1 45 ? -8.047 37.656 12.875 1 87.81 45 VAL B C 1
ATOM 1405 O O . VAL B 1 45 ? -7.973 38.125 14 1 87.81 45 VAL B O 1
ATOM 1408 N N . SER B 1 46 ? -9.102 36.875 12.617 1 91.31 46 SER B N 1
ATOM 1409 C CA . SER B 1 46 ? -9.977 36.25 13.609 1 91.31 46 SER B CA 1
ATOM 1410 C C . SER B 1 46 ? -9.242 35.156 14.391 1 91.31 46 SER B C 1
ATOM 1412 O O . SER B 1 46 ? -8.938 34.094 13.844 1 91.31 46 SER B O 1
ATOM 1414 N N . LYS B 1 47 ? -8.977 35.438 15.648 1 92.25 47 LYS B N 1
ATOM 1415 C CA . LYS B 1 47 ? -8.328 34.469 16.531 1 92.25 47 LYS B CA 1
ATOM 1416 C C . LYS B 1 47 ? -9.109 33.156 16.594 1 92.25 47 LYS B C 1
ATOM 1418 O O . LYS B 1 47 ? -8.516 32.094 16.562 1 92.25 47 LYS B O 1
ATOM 1423 N N . GLN B 1 48 ? -10.398 33.312 16.656 1 93.56 48 GLN B N 1
ATOM 1424 C CA . GLN B 1 48 ? -11.266 32.125 16.766 1 93.56 48 GLN B CA 1
ATOM 1425 C C . GLN B 1 48 ? -11.164 31.266 15.516 1 93.56 48 GLN B C 1
ATOM 1427 O O . GLN B 1 48 ? -11.078 30.047 15.609 1 93.56 48 GLN B O 1
ATOM 1432 N N . LEU B 1 49 ? -11.094 31.875 14.383 1 93.62 49 LEU B N 1
ATOM 1433 C CA . LEU B 1 49 ? -11.031 31.141 13.125 1 93.62 49 LEU B CA 1
ATOM 1434 C C . LEU B 1 49 ? -9.68 30.469 12.961 1 93.62 49 LEU B C 1
ATOM 1436 O O . LEU B 1 49 ? -9.602 29.328 12.484 1 93.62 49 LEU B O 1
ATOM 1440 N N . VAL B 1 50 ? -8.633 31.109 13.328 1 94.25 50 VAL B N 1
ATOM 1441 C CA . VAL B 1 50 ? -7.289 30.547 13.266 1 94.25 50 VAL B CA 1
ATOM 1442 C C . VAL B 1 50 ? -7.219 29.281 14.125 1 94.25 50 VAL B C 1
ATOM 1444 O O . VAL B 1 50 ? -6.73 28.25 13.68 1 94.25 50 VAL B O 1
ATOM 1447 N N . LYS B 1 51 ? -7.75 29.359 15.297 1 93.69 51 LYS B N 1
ATOM 1448 C CA . LYS B 1 51 ? -7.738 28.219 16.219 1 93.69 51 LYS B CA 1
ATOM 1449 C C . LYS B 1 51 ? -8.555 27.062 15.664 1 93.69 51 LYS B C 1
ATOM 1451 O O . LYS B 1 51 ? -8.148 25.891 15.781 1 93.69 51 LYS B O 1
ATOM 1456 N N . GLU B 1 52 ? -9.664 27.391 15.031 1 94.25 52 GLU B N 1
ATOM 1457 C CA . GLU B 1 52 ? -10.531 26.359 14.469 1 94.25 52 GLU B CA 1
ATOM 1458 C C . GLU B 1 52 ? -9.859 25.656 13.297 1 94.25 52 GLU B C 1
ATOM 1460 O O . GLU B 1 52 ? -9.938 24.422 13.172 1 94.25 52 GLU B O 1
ATOM 1465 N N . ARG B 1 53 ? -9.227 26.391 12.492 1 94.25 53 ARG B N 1
ATOM 1466 C CA . ARG B 1 53 ? -8.531 25.812 11.344 1 94.25 53 ARG B CA 1
ATOM 1467 C C . ARG B 1 53 ? -7.348 24.953 11.797 1 94.25 53 ARG B C 1
ATOM 1469 O O . ARG B 1 53 ? -7.102 23.875 11.234 1 94.25 53 ARG B O 1
ATOM 1476 N N . PHE B 1 54 ? -6.66 25.422 12.742 1 94.19 54 PHE B N 1
ATOM 1477 C CA . PHE B 1 54 ? -5.527 24.672 13.281 1 94.19 54 PHE B CA 1
ATOM 1478 C C . PHE B 1 54 ? -5.992 23.375 13.93 1 94.19 54 PHE B C 1
ATOM 1480 O O . PHE B 1 54 ? -5.367 22.328 13.742 1 94.19 54 PHE B O 1
ATOM 1487 N N . LYS B 1 55 ? -7.082 23.422 14.656 1 93.25 55 LYS B N 1
ATOM 1488 C CA . LYS B 1 55 ? -7.656 22.219 15.258 1 93.25 55 LYS B CA 1
ATOM 1489 C C . LYS B 1 55 ? -8.102 21.219 14.195 1 93.25 55 LYS B C 1
ATOM 1491 O O . LYS B 1 55 ? -7.926 20.016 14.352 1 93.25 55 LYS B O 1
ATOM 1496 N N . CYS B 1 56 ? -8.656 21.734 13.141 1 93.25 56 CYS B N 1
ATOM 1497 C CA . CYS B 1 56 ? -9.07 20.891 12.023 1 93.25 56 CYS B CA 1
ATOM 1498 C C . CYS B 1 56 ? -7.871 20.203 11.391 1 93.25 56 CYS B C 1
ATOM 1500 O O . CYS B 1 56 ? -7.91 19 11.125 1 93.25 56 CYS B O 1
ATOM 1502 N N . PHE B 1 57 ? -6.859 20.969 11.164 1 94.94 57 PHE B N 1
ATOM 1503 C CA . PHE B 1 57 ? -5.637 20.406 10.617 1 94.94 57 PHE B CA 1
ATOM 1504 C C . PHE B 1 57 ? -5.109 19.281 11.5 1 94.94 57 PHE B C 1
ATOM 1506 O O . PHE B 1 57 ? -4.828 18.188 11.016 1 94.94 57 PHE B O 1
ATOM 1513 N N . ASN B 1 58 ? -5.004 19.547 12.773 1 92.5 58 ASN B N 1
ATOM 1514 C CA . ASN B 1 58 ? -4.445 18.578 13.703 1 92.5 58 ASN B CA 1
ATOM 1515 C C . ASN B 1 58 ? -5.281 17.297 13.742 1 92.5 58 ASN B C 1
ATOM 1517 O O . ASN B 1 58 ? -4.73 16.203 13.781 1 92.5 58 ASN B O 1
ATOM 1521 N N . ARG B 1 59 ? -6.52 17.422 13.734 1 92.62 59 ARG B N 1
ATOM 1522 C CA . ARG B 1 59 ? -7.41 16.266 13.742 1 92.62 59 ARG B CA 1
ATOM 1523 C C . ARG B 1 59 ? -7.25 15.438 12.469 1 92.62 59 ARG B C 1
ATOM 1525 O O . ARG B 1 59 ? -7.094 14.219 12.539 1 92.62 59 ARG B O 1
ATOM 1532 N N . MET B 1 60 ? -7.293 16.094 11.305 1 93 60 MET B N 1
ATOM 1533 C CA . MET B 1 60 ? -7.148 15.398 10.023 1 93 60 MET B CA 1
ATOM 1534 C C . MET B 1 60 ? -5.77 14.758 9.906 1 93 60 MET B C 1
ATOM 1536 O O . MET B 1 60 ? -5.645 13.641 9.398 1 93 60 MET B O 1
ATOM 1540 N N . PHE B 1 61 ? -4.801 15.453 10.406 1 94.31 61 PHE B N 1
ATOM 1541 C CA . PHE B 1 61 ? -3.438 14.938 10.391 1 94.31 61 PHE B CA 1
ATOM 1542 C C . PHE B 1 61 ? -3.35 13.625 11.156 1 94.31 61 PHE B C 1
ATOM 1544 O O . PHE B 1 61 ? -2.812 12.633 10.648 1 94.31 61 PHE B O 1
ATOM 1551 N N . GLU B 1 62 ? -3.877 13.602 12.328 1 92.44 62 GLU B N 1
ATOM 1552 C CA . GLU B 1 62 ? -3.836 12.406 13.164 1 92.44 62 GLU B CA 1
ATOM 1553 C C . GLU B 1 62 ? -4.605 11.258 12.523 1 92.44 62 GLU B C 1
ATOM 1555 O O . GLU B 1 62 ? -4.156 10.109 12.547 1 92.44 62 GLU B O 1
ATOM 1560 N N . GLU B 1 63 ? -5.734 11.539 11.953 1 92.44 63 GLU B N 1
ATOM 1561 C CA . GLU B 1 63 ? -6.551 10.516 11.312 1 92.44 63 GLU B CA 1
ATOM 1562 C C . GLU B 1 63 ? -5.828 9.914 10.109 1 92.44 63 GLU B C 1
ATOM 1564 O O . GLU B 1 63 ? -5.824 8.695 9.93 1 92.44 63 GLU B O 1
ATOM 1569 N N . ILE B 1 64 ? -5.195 10.758 9.359 1 93.19 64 ILE B N 1
ATOM 1570 C CA . ILE B 1 64 ? -4.473 10.289 8.18 1 93.19 64 ILE B CA 1
ATOM 1571 C C . ILE B 1 64 ? -3.264 9.461 8.609 1 93.19 64 ILE B C 1
ATOM 1573 O O . ILE B 1 64 ? -2.998 8.398 8.047 1 93.19 64 ILE B O 1
ATOM 1577 N N . HIS B 1 65 ? -2.576 9.992 9.586 1 91.5 65 HIS B N 1
ATOM 1578 C CA . HIS B 1 65 ? -1.411 9.273 10.086 1 91.5 65 HIS B CA 1
ATOM 1579 C C . HIS B 1 65 ? -1.796 7.887 10.586 1 91.5 65 HIS B C 1
ATOM 1581 O O . HIS B 1 65 ? -1.092 6.906 10.32 1 91.5 65 HIS B O 1
ATOM 1587 N N . LYS B 1 66 ? -2.881 7.766 11.328 1 90.12 66 LYS B N 1
ATOM 1588 C CA . LYS B 1 66 ? -3.359 6.48 11.828 1 90.12 66 LYS B CA 1
ATOM 1589 C C . LYS B 1 66 ? -3.682 5.527 10.688 1 90.12 66 LYS B C 1
ATOM 1591 O O . LYS B 1 66 ? -3.301 4.355 10.719 1 90.12 66 LYS B O 1
ATOM 1596 N N . CYS B 1 67 ? -4.34 6.047 9.672 1 89.19 67 CYS B N 1
ATOM 1597 C CA . CYS B 1 67 ? -4.707 5.242 8.516 1 89.19 67 CYS B CA 1
ATOM 1598 C C . CYS B 1 67 ? -3.465 4.773 7.762 1 89.19 67 CYS B C 1
ATOM 1600 O O . CYS B 1 67 ? -3.367 3.607 7.383 1 89.19 67 CYS B O 1
ATOM 1602 N N . GLN B 1 68 ? -2.543 5.617 7.617 1 88.19 68 GLN B N 1
ATOM 1603 C CA . GLN B 1 68 ? -1.34 5.309 6.852 1 88.19 68 GLN B CA 1
ATOM 1604 C C . GLN B 1 68 ? -0.426 4.359 7.621 1 88.19 68 GLN B C 1
ATOM 1606 O O . GLN B 1 68 ? 0.29 3.555 7.02 1 88.19 68 GLN B O 1
ATOM 1611 N N . SER B 1 69 ? -0.541 4.406 8.914 1 88.62 69 SER B N 1
ATOM 1612 C CA . SER B 1 69 ? 0.292 3.553 9.75 1 88.62 69 SER B CA 1
ATOM 1613 C C . SER B 1 69 ? -0.151 2.096 9.68 1 88.62 69 SER B C 1
ATOM 1615 O O . SER B 1 69 ? 0.544 1.203 10.164 1 88.62 69 SER B O 1
ATOM 1617 N N . CYS B 1 70 ? -1.193 1.827 9.023 1 89.25 70 CYS B N 1
ATOM 1618 C CA . CYS B 1 70 ? -1.632 0.453 8.805 1 89.25 70 CYS B CA 1
ATOM 1619 C C . CYS B 1 70 ? -0.796 -0.219 7.723 1 89.25 70 CYS B C 1
ATOM 1621 O O . CYS B 1 70 ? -0.811 -1.444 7.59 1 89.25 70 CYS B O 1
ATOM 1623 N N . TRP B 1 71 ? -0.102 0.553 6.969 1 90.31 71 TRP B N 1
ATOM 1624 C CA . TRP B 1 71 ? 0.748 0.063 5.891 1 90.31 71 TRP B CA 1
ATOM 1625 C C . TRP B 1 71 ? 2.213 0.389 6.16 1 90.31 71 TRP B C 1
ATOM 1627 O O . TRP B 1 71 ? 2.553 1.532 6.473 1 90.31 71 TRP B O 1
ATOM 1637 N N . MET B 1 72 ? 3.074 -0.585 6.078 1 91.5 72 MET B N 1
ATOM 1638 C CA . MET B 1 72 ? 4.504 -0.411 6.312 1 91.5 72 MET B CA 1
ATOM 1639 C C . MET B 1 72 ? 5.309 -0.824 5.086 1 91.5 72 MET B C 1
ATOM 1641 O O . MET B 1 72 ? 4.824 -1.578 4.242 1 91.5 72 MET B O 1
ATOM 1645 N N . VAL B 1 73 ? 6.48 -0.216 5.129 1 92.31 73 VAL B N 1
ATOM 1646 C CA . VAL B 1 73 ? 7.355 -0.483 3.988 1 92.31 73 VAL B CA 1
ATOM 1647 C C . VAL B 1 73 ? 8.68 -1.059 4.48 1 92.31 73 VAL B C 1
ATOM 1649 O O . VAL B 1 73 ? 9.344 -0.468 5.336 1 92.31 73 VAL B O 1
ATOM 1652 N N . SER B 1 74 ? 9.07 -2.24 3.984 1 89.88 74 SER B N 1
ATOM 1653 C CA . SER B 1 74 ? 10.328 -2.873 4.391 1 89.88 74 SER B CA 1
ATOM 1654 C C . SER B 1 74 ? 11.492 -2.373 3.549 1 89.88 74 SER B C 1
ATOM 1656 O O . SER B 1 74 ? 12.648 -2.457 3.969 1 89.88 74 SER B O 1
ATOM 1658 N N . ASP B 1 75 ? 11.242 -1.95 2.336 1 89.75 75 ASP B N 1
ATOM 1659 C CA . ASP B 1 75 ? 12.273 -1.354 1.495 1 89.75 75 ASP B CA 1
ATOM 1660 C C . ASP B 1 75 ? 12.672 0.025 2.012 1 89.75 75 ASP B C 1
ATOM 1662 O O . ASP B 1 75 ? 11.898 0.98 1.914 1 89.75 75 ASP B O 1
ATOM 1666 N N . GLN B 1 76 ? 13.867 0.113 2.48 1 90.31 76 GLN B N 1
ATOM 1667 C CA . GLN B 1 76 ? 14.336 1.31 3.174 1 90.31 76 GLN B CA 1
ATOM 1668 C C . GLN B 1 76 ? 14.375 2.51 2.23 1 90.31 76 GLN B C 1
ATOM 1670 O O . GLN B 1 76 ? 14.117 3.641 2.645 1 90.31 76 GLN B O 1
ATOM 1675 N N . GLN B 1 77 ? 14.727 2.217 1.058 1 91.38 77 GLN B N 1
ATOM 1676 C CA . GLN B 1 77 ? 14.789 3.309 0.093 1 91.38 77 GLN B CA 1
ATOM 1677 C C . GLN B 1 77 ? 13.391 3.865 -0.191 1 91.38 77 GLN B C 1
ATOM 1679 O O . GLN B 1 77 ? 13.188 5.082 -0.161 1 91.38 77 GLN B O 1
ATOM 1684 N N . LEU B 1 78 ? 12.5 2.977 -0.42 1 89.62 78 LEU B N 1
ATOM 1685 C CA . LEU B 1 78 ? 11.117 3.375 -0.661 1 89.62 78 LEU B CA 1
ATOM 1686 C C . LEU B 1 78 ? 10.531 4.062 0.566 1 89.62 78 LEU B C 1
ATOM 1688 O O . LEU B 1 78 ? 9.844 5.082 0.445 1 89.62 78 LEU B O 1
ATOM 1692 N N . GLN B 1 79 ? 10.812 3.484 1.704 1 92.88 79 GLN B N 1
ATOM 1693 C CA . GLN B 1 79 ? 10.375 4.082 2.959 1 92.88 79 GLN B CA 1
ATOM 1694 C C . GLN B 1 79 ? 10.836 5.531 3.076 1 92.88 79 GLN B C 1
ATOM 1696 O O . GLN B 1 79 ? 10.039 6.422 3.359 1 92.88 79 GLN B O 1
ATOM 1701 N N . SER B 1 80 ? 12.102 5.801 2.842 1 93.44 80 SER B N 1
ATOM 1702 C CA . SER B 1 80 ? 12.688 7.133 2.918 1 93.44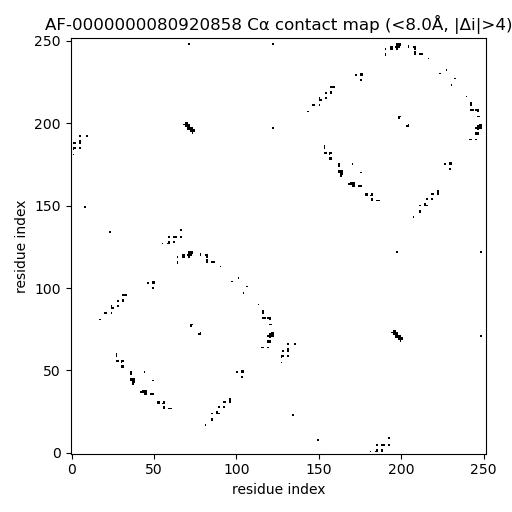 80 SER B CA 1
ATOM 1703 C C . SER B 1 80 ? 12.078 8.07 1.879 1 93.44 80 SER B C 1
ATOM 1705 O O . SER B 1 80 ? 11.805 9.234 2.17 1 93.44 80 SER B O 1
ATOM 1707 N N . GLU B 1 81 ? 11.875 7.5 0.711 1 94.06 81 GLU B N 1
ATOM 1708 C CA . GLU B 1 81 ? 11.289 8.305 -0.364 1 94.06 81 GLU B CA 1
ATOM 1709 C C . GLU B 1 81 ? 9.898 8.789 0.006 1 94.06 81 GLU B C 1
ATOM 1711 O O . GLU B 1 81 ? 9.57 9.961 -0.196 1 94.06 81 GLU B O 1
ATOM 1716 N N . LEU B 1 82 ? 9.062 7.965 0.53 1 92.94 82 LEU B N 1
ATOM 1717 C CA . LEU B 1 82 ? 7.699 8.312 0.919 1 92.94 82 LEU B CA 1
ATOM 1718 C C . LEU B 1 82 ? 7.699 9.312 2.072 1 92.94 82 LEU B C 1
ATOM 1720 O O . LEU B 1 82 ? 6.957 10.297 2.047 1 92.94 82 LEU B O 1
ATOM 1724 N N . ARG B 1 83 ? 8.609 9.109 3.006 1 94.38 83 ARG B N 1
ATOM 1725 C CA . ARG B 1 83 ? 8.688 9.992 4.16 1 94.38 83 ARG B CA 1
ATOM 1726 C C . ARG B 1 83 ? 9.133 11.391 3.75 1 94.38 83 ARG B C 1
ATOM 1728 O O . ARG B 1 83 ? 8.562 12.391 4.199 1 94.38 83 ARG B O 1
ATOM 1735 N N . VAL B 1 84 ? 10.094 11.43 2.92 1 95.19 84 VAL B N 1
ATOM 1736 C CA . VAL B 1 84 ? 10.609 12.719 2.461 1 95.19 84 VAL B CA 1
ATOM 1737 C C . VAL B 1 84 ? 9.523 13.453 1.671 1 95.19 84 VAL B C 1
ATOM 1739 O O . VAL B 1 84 ? 9.336 14.664 1.842 1 95.19 84 VAL B O 1
ATOM 1742 N N . SER B 1 85 ? 8.82 12.711 0.825 1 95 85 SER B N 1
ATOM 1743 C CA . SER B 1 85 ? 7.758 13.312 0.022 1 95 85 SER B CA 1
ATOM 1744 C C . SER B 1 85 ? 6.68 13.93 0.904 1 95 85 SER B C 1
ATOM 1746 O O . SER B 1 85 ? 6.266 15.07 0.677 1 95 85 SER B O 1
ATOM 1748 N N . ILE B 1 86 ? 6.297 13.266 1.911 1 96.38 86 ILE B N 1
ATOM 1749 C CA . ILE B 1 86 ? 5.262 13.742 2.824 1 96.38 86 ILE B CA 1
ATOM 1750 C C . ILE B 1 86 ? 5.801 14.922 3.639 1 96.38 86 ILE B C 1
ATOM 1752 O O . ILE B 1 86 ? 5.145 15.961 3.744 1 96.38 86 ILE B O 1
ATOM 1756 N N . SER B 1 87 ? 7.004 14.742 4.168 1 95.94 87 SER B N 1
ATOM 1757 C CA . SER B 1 87 ? 7.59 15.766 5.023 1 95.94 87 SER B CA 1
ATOM 1758 C C . SER B 1 87 ? 7.797 17.078 4.262 1 95.94 87 SER B C 1
ATOM 1760 O O . SER B 1 87 ? 7.59 18.156 4.809 1 95.94 87 SER B O 1
ATOM 1762 N N . SER B 1 88 ? 8.188 17.016 3.033 1 96.62 88 SER B N 1
ATOM 1763 C CA . SER B 1 88 ? 8.469 18.188 2.223 1 96.62 88 SER B CA 1
ATOM 1764 C C . SER B 1 88 ? 7.199 18.969 1.924 1 96.62 88 SER B C 1
ATOM 1766 O O . SER B 1 88 ? 7.254 20.172 1.634 1 96.62 88 SER B O 1
ATOM 1768 N N . LEU B 1 89 ? 6.105 18.25 1.995 1 95.75 89 LEU B N 1
ATOM 1769 C CA . LEU B 1 89 ? 4.816 18.891 1.766 1 95.75 89 LEU B CA 1
ATOM 1770 C C . LEU B 1 89 ? 4.258 19.469 3.062 1 95.75 89 LEU B C 1
ATOM 1772 O O . LEU B 1 89 ? 3.811 20.625 3.092 1 95.75 89 LEU B O 1
ATOM 1776 N N . VAL B 1 90 ? 4.363 18.781 4.129 1 97.06 90 VAL B N 1
ATOM 1777 C CA . VAL B 1 90 ? 3.604 19.047 5.344 1 97.06 90 VAL B CA 1
ATOM 1778 C C . VAL B 1 90 ? 4.379 20.031 6.227 1 97.06 90 VAL B C 1
ATOM 1780 O O . VAL B 1 90 ? 3.811 20.984 6.746 1 97.06 90 VAL B O 1
ATOM 1783 N N . ILE B 1 91 ? 5.629 19.844 6.332 1 96.38 91 ILE B N 1
ATOM 1784 C CA . ILE B 1 91 ? 6.418 20.547 7.34 1 96.38 91 ILE B CA 1
ATOM 1785 C C . ILE B 1 91 ? 6.465 22.047 7.012 1 96.38 91 ILE B C 1
ATOM 1787 O O . ILE B 1 91 ? 6.168 22.875 7.863 1 96.38 91 ILE B O 1
ATOM 1791 N N . PRO B 1 92 ? 6.793 22.406 5.785 1 96.69 92 PRO B N 1
ATOM 1792 C CA . PRO B 1 92 ? 6.852 23.828 5.5 1 96.69 92 PRO B CA 1
ATOM 1793 C C . PRO B 1 92 ? 5.508 24.531 5.691 1 96.69 92 PRO B C 1
ATOM 1795 O O . PRO B 1 92 ? 5.453 25.641 6.23 1 96.69 92 PRO B O 1
ATOM 1798 N N . ALA B 1 93 ? 4.477 23.906 5.211 1 95.38 93 ALA B N 1
ATOM 1799 C CA . ALA B 1 93 ? 3.146 24.484 5.355 1 95.38 93 ALA B CA 1
ATOM 1800 C C . ALA B 1 93 ? 2.777 24.656 6.828 1 95.38 93 ALA B C 1
ATOM 1802 O O . ALA B 1 93 ? 2.252 25.703 7.227 1 95.38 93 ALA B O 1
ATOM 1803 N N . TYR B 1 94 ? 3.113 23.656 7.59 1 95.5 94 TYR B N 1
ATOM 1804 C CA . TYR B 1 94 ? 2.84 23.703 9.023 1 95.5 94 TYR B CA 1
ATOM 1805 C C . TYR B 1 94 ? 3.629 24.812 9.695 1 95.5 94 TYR B C 1
ATOM 1807 O O . TYR B 1 94 ? 3.064 25.625 10.445 1 95.5 94 TYR B O 1
ATOM 1815 N N . ARG B 1 95 ? 4.871 24.844 9.438 1 94.06 95 ARG B N 1
ATOM 1816 C CA . ARG B 1 95 ? 5.742 25.844 10.055 1 94.06 95 ARG B CA 1
ATOM 1817 C C . ARG B 1 95 ? 5.328 27.25 9.656 1 94.06 95 ARG B C 1
ATOM 1819 O O . ARG B 1 95 ? 5.34 28.172 10.484 1 94.06 95 ARG B O 1
ATOM 1826 N N . SER B 1 96 ? 5.008 27.422 8.383 1 95 96 SER B N 1
ATOM 1827 C CA . SER B 1 96 ? 4.562 28.719 7.898 1 95 96 SER B CA 1
ATOM 1828 C C . SER B 1 96 ? 3.312 29.188 8.641 1 95 96 SER B C 1
ATOM 1830 O O . SER B 1 96 ? 3.236 30.344 9.078 1 95 96 SER B O 1
ATOM 1832 N N . PHE B 1 97 ? 2.367 28.344 8.766 1 95.06 97 PHE B N 1
ATOM 1833 C CA . PHE B 1 97 ? 1.123 28.672 9.453 1 95.06 97 PHE B CA 1
ATOM 1834 C C . PHE B 1 97 ? 1.382 29 10.914 1 95.06 97 PHE B C 1
ATOM 1836 O O . PHE B 1 97 ? 0.926 30.031 11.414 1 95.06 97 PHE B O 1
ATOM 1843 N N . VAL B 1 98 ? 2.117 28.141 11.586 1 93.12 98 VAL B N 1
ATOM 1844 C CA . VAL B 1 98 ? 2.393 28.312 13.008 1 93.12 98 VAL B CA 1
ATOM 1845 C C . VAL B 1 98 ? 3.213 29.578 13.234 1 93.12 98 VAL B C 1
ATOM 1847 O O . VAL B 1 98 ? 2.979 30.312 14.195 1 93.12 98 VAL B O 1
ATOM 1850 N N . GLY B 1 99 ? 4.156 29.781 12.398 1 93 99 GLY B N 1
ATOM 1851 C CA . GLY B 1 99 ? 4.938 31.016 12.484 1 93 99 GLY B CA 1
ATOM 1852 C C . GLY B 1 99 ? 4.102 32.25 12.32 1 93 99 GLY B C 1
ATOM 1853 O O . GLY B 1 99 ? 4.246 33.219 13.094 1 93 99 GLY B O 1
ATOM 1854 N N . ARG B 1 100 ? 3.205 32.312 11.453 1 93.12 100 ARG B N 1
ATOM 1855 C CA . ARG B 1 100 ? 2.387 33.469 11.117 1 93.12 100 ARG B CA 1
ATOM 1856 C C . ARG B 1 100 ? 1.371 33.75 12.211 1 93.12 100 ARG B C 1
ATOM 1858 O O . ARG B 1 100 ? 1.059 34.906 12.484 1 93.12 100 ARG B O 1
ATOM 1865 N N . PHE B 1 101 ? 0.935 32.688 12.781 1 93.06 101 PHE B N 1
ATOM 1866 C CA . PHE B 1 101 ? -0.164 32.906 13.719 1 93.06 101 PHE B CA 1
ATOM 1867 C C . PHE B 1 101 ? 0.247 32.5 15.133 1 93.06 101 PHE B C 1
ATOM 1869 O O . PHE B 1 101 ? -0.596 32.094 15.938 1 93.06 101 PHE B O 1
ATOM 1876 N N . LYS B 1 102 ? 1.576 32.5 15.43 1 91.06 102 LYS B N 1
ATOM 1877 C CA . LYS B 1 102 ? 2.16 32.062 16.688 1 91.06 102 LYS B CA 1
ATOM 1878 C C . LYS B 1 102 ? 1.451 32.688 17.875 1 91.06 102 LYS B C 1
ATOM 1880 O O . LYS B 1 102 ? 1.216 32.031 18.906 1 91.06 102 LYS B O 1
ATOM 1885 N N . GLN B 1 103 ? 0.979 33.906 17.719 1 90.81 103 GLN B N 1
ATOM 1886 C CA . GLN B 1 103 ? 0.372 34.656 18.797 1 90.81 103 GLN B CA 1
ATOM 1887 C C . GLN B 1 103 ? -1.014 34.125 19.141 1 90.81 103 GLN B C 1
ATOM 1889 O O . GLN B 1 103 ? -1.53 34.344 20.234 1 90.81 103 GLN B O 1
ATOM 1894 N N . HIS B 1 104 ? -1.575 33.406 18.266 1 90.31 104 HIS B N 1
ATOM 1895 C CA . HIS B 1 104 ? -2.943 32.938 18.438 1 90.31 104 HIS B CA 1
ATOM 1896 C C . HIS B 1 104 ? -2.98 31.438 18.703 1 90.31 104 HIS B C 1
ATOM 1898 O O . HIS B 1 104 ? -4.051 30.859 18.922 1 90.31 104 HIS B O 1
ATOM 1904 N N . LEU B 1 105 ? -1.813 30.812 18.578 1 89.56 105 LEU B N 1
ATOM 1905 C CA . LEU B 1 105 ? -1.771 29.359 18.703 1 89.56 105 LEU B CA 1
ATOM 1906 C C . LEU B 1 105 ? -1.104 28.953 20.016 1 89.56 105 LEU B C 1
ATOM 1908 O O . LEU B 1 105 ? -0.231 29.656 20.516 1 89.56 105 LEU B O 1
ATOM 1912 N N . GLU B 1 106 ? -1.604 27.953 20.609 1 77 106 GLU B N 1
ATOM 1913 C CA . GLU B 1 106 ? -0.948 27.406 21.781 1 77 106 GLU B CA 1
ATOM 1914 C C . GLU B 1 106 ? 0.268 26.562 21.406 1 77 106 GLU B C 1
ATOM 1916 O O . GLU B 1 106 ? 0.278 25.922 20.344 1 77 106 GLU B O 1
ATOM 1921 N N . SER B 1 107 ? 1.761 26.859 21.594 1 61.84 107 SER B N 1
ATOM 1922 C CA . SER B 1 107 ? 3.074 26.328 21.25 1 61.84 107 SER B CA 1
ATOM 1923 C C . SER B 1 107 ? 3.02 24.812 21.031 1 61.84 107 SER B C 1
ATOM 1925 O O . SER B 1 107 ? 3.992 24.219 20.578 1 61.84 107 SER B O 1
ATOM 1927 N N . THR B 1 108 ? 2.205 24.109 21.203 1 61.56 108 THR B N 1
ATOM 1928 C CA . THR B 1 108 ? 2.439 22.75 21.688 1 61.56 108 THR B CA 1
ATOM 1929 C C . THR B 1 108 ? 2.824 21.828 20.547 1 61.56 108 THR B C 1
ATOM 1931 O O . THR B 1 108 ? 3.586 20.875 20.734 1 61.56 108 THR B O 1
ATOM 1934 N N . ARG B 1 109 ? 2.166 21.531 19.391 1 66.19 109 ARG B N 1
ATOM 1935 C CA . ARG B 1 109 ? 2.012 20.25 18.719 1 66.19 109 ARG B CA 1
ATOM 1936 C C . ARG B 1 109 ? 3.023 20.094 17.578 1 66.19 109 ARG B C 1
ATOM 1938 O O . ARG B 1 109 ? 2.939 19.172 16.781 1 66.19 109 ARG B O 1
ATOM 1945 N N . HIS B 1 110 ? 4.133 20.953 17.531 1 72 110 HIS B N 1
ATOM 1946 C CA . HIS B 1 110 ? 5.133 20.859 16.469 1 72 110 HIS B CA 1
ATOM 1947 C C . HIS B 1 110 ? 5.949 19.578 16.609 1 72 110 HIS B C 1
ATOM 1949 O O . HIS B 1 110 ? 6.113 18.844 15.633 1 72 110 HIS B O 1
ATOM 1955 N N . ILE B 1 111 ? 6.352 19.297 17.734 1 73.81 111 ILE B N 1
ATOM 1956 C CA . ILE B 1 111 ? 7.164 18.109 18.016 1 73.81 111 ILE B CA 1
ATOM 1957 C C . ILE B 1 111 ? 6.371 16.844 17.672 1 73.81 111 ILE B C 1
ATOM 1959 O O . ILE B 1 111 ? 6.926 15.898 17.109 1 73.81 111 ILE B O 1
ATOM 1963 N N . LEU B 1 112 ? 5.137 16.906 17.844 1 82.38 112 LEU B N 1
ATOM 1964 C CA . LEU B 1 112 ? 4.293 15.742 17.578 1 82.38 112 LEU B CA 1
ATOM 1965 C C . LEU B 1 112 ? 4.203 15.461 16.094 1 82.38 112 LEU B C 1
ATOM 1967 O O . LEU B 1 112 ? 4.336 14.305 15.664 1 82.38 112 LEU B O 1
ATOM 1971 N N . ILE B 1 113 ? 4.066 16.531 15.32 1 89.75 113 ILE B N 1
ATOM 1972 C CA . ILE B 1 113 ? 3.936 16.375 13.875 1 89.75 113 ILE B CA 1
ATOM 1973 C C . ILE B 1 113 ? 5.227 15.805 13.305 1 89.75 113 ILE B C 1
ATOM 1975 O O . ILE B 1 113 ? 5.188 14.859 12.508 1 89.75 113 ILE B O 1
ATOM 1979 N N . LEU B 1 114 ? 6.355 16.328 13.773 1 88.25 114 LEU B N 1
ATOM 1980 C CA . LEU B 1 114 ? 7.66 15.852 13.312 1 88.25 114 LEU B CA 1
ATOM 1981 C C . LEU B 1 114 ? 7.871 14.391 13.695 1 88.25 114 LEU B C 1
ATOM 1983 O O . LEU B 1 114 ? 8.328 13.594 12.875 1 88.25 114 LEU B O 1
ATOM 1987 N N . ASN B 1 115 ? 7.523 14.016 14.875 1 89.19 115 ASN B N 1
ATOM 1988 C CA . ASN B 1 115 ? 7.68 12.648 15.352 1 89.19 115 ASN B CA 1
ATOM 1989 C C . ASN B 1 115 ? 6.793 11.68 14.57 1 89.19 115 ASN B C 1
ATOM 1991 O O . ASN B 1 115 ? 7.234 10.594 14.188 1 89.19 115 ASN B O 1
ATOM 1995 N N . LEU B 1 116 ? 5.594 12.078 14.367 1 90.12 116 LEU B N 1
ATOM 1996 C CA . LEU B 1 116 ? 4.664 11.211 13.656 1 90.12 116 LEU B CA 1
ATOM 1997 C C . LEU B 1 116 ? 5.121 10.992 12.219 1 90.12 116 LEU B C 1
ATOM 1999 O O . LEU B 1 116 ? 5.09 9.867 11.711 1 90.12 116 LEU B O 1
ATOM 2003 N N . LEU B 1 117 ? 5.652 12.031 11.641 1 93.19 117 LEU B N 1
ATOM 2004 C CA . LEU B 1 117 ? 6.094 11.914 10.258 1 93.19 117 LEU B CA 1
ATOM 2005 C C . LEU B 1 117 ? 7.34 11.047 10.156 1 93.19 117 LEU B C 1
ATOM 2007 O O . LEU B 1 117 ? 7.508 10.305 9.18 1 93.19 117 LEU B O 1
ATOM 2011 N N . SER B 1 118 ? 8.18 11.078 11.195 1 90.94 118 SER B N 1
ATOM 2012 C CA . SER B 1 118 ? 9.445 10.336 11.172 1 90.94 118 SER B CA 1
ATOM 2013 C C . SER B 1 118 ? 9.203 8.836 11.273 1 90.94 118 SER B C 1
ATOM 2015 O O . SER B 1 118 ? 10.086 8.039 10.93 1 90.94 118 SER B O 1
ATOM 2017 N N . HIS B 1 119 ? 7.996 8.414 11.68 1 88.75 119 HIS B N 1
ATOM 2018 C CA . HIS B 1 119 ? 7.711 6.996 11.883 1 88.75 119 HIS B CA 1
ATOM 2019 C C . HIS B 1 119 ? 6.746 6.469 10.82 1 88.75 119 HIS B C 1
ATOM 2021 O O . HIS B 1 119 ? 6.406 5.285 10.82 1 88.75 119 HIS B O 1
ATOM 2027 N N . THR B 1 120 ? 6.434 7.324 9.977 1 89.44 120 THR B N 1
ATOM 2028 C CA . THR B 1 120 ? 5.48 6.922 8.945 1 89.44 120 THR B CA 1
ATOM 2029 C C . THR B 1 120 ? 6.07 5.828 8.062 1 89.44 120 THR B C 1
ATOM 2031 O O . THR B 1 120 ? 7.223 5.922 7.633 1 89.44 120 THR B O 1
ATOM 2034 N N . TYR B 1 121 ? 5.371 4.68 7.863 1 91.44 121 TYR B N 1
ATOM 2035 C CA . TYR B 1 121 ? 5.684 3.539 7.008 1 91.44 121 TYR B CA 1
ATOM 2036 C C . TYR B 1 121 ? 6.805 2.697 7.605 1 91.44 121 TYR B C 1
ATOM 2038 O O . TYR B 1 121 ? 7.367 1.835 6.93 1 91.44 121 TYR B O 1
ATOM 2046 N N . SER B 1 122 ? 7.148 3.014 8.867 1 86.19 122 SER B N 1
ATOM 2047 C CA . SER B 1 122 ? 8.227 2.275 9.523 1 86.19 122 SER B CA 1
ATOM 2048 C C . SER B 1 122 ? 7.738 0.925 10.039 1 86.19 122 SER B C 1
ATOM 2050 O O . SER B 1 122 ? 6.617 0.814 10.539 1 86.19 122 SER B O 1
ATOM 2052 N N . CYS B 1 123 ? 8.492 -0.142 9.797 1 76.38 123 CYS B N 1
ATOM 2053 C CA . CYS B 1 123 ? 8.195 -1.473 10.312 1 76.38 123 CYS B CA 1
ATOM 2054 C C . CYS B 1 123 ? 8.852 -1.692 11.672 1 76.38 123 CYS B C 1
ATOM 2056 O O . CYS B 1 123 ? 8.758 -2.781 12.234 1 76.38 123 CYS B O 1
ATOM 2058 N N . LEU B 1 124 ? 9.539 -0.761 12.148 1 68.19 124 LEU B N 1
ATOM 2059 C CA . LEU B 1 124 ? 10.234 -0.881 13.43 1 68.19 124 LEU B CA 1
ATOM 2060 C C . LEU B 1 124 ? 9.273 -0.629 14.594 1 68.19 124 LEU B C 1
ATOM 2062 O O . LEU B 1 124 ? 8.352 0.184 14.477 1 68.19 124 LEU B O 1
ATOM 2066 N N . PRO B 1 125 ? 9.352 -1.646 15.617 1 58.94 125 PRO B N 1
ATOM 2067 C CA . PRO B 1 125 ? 8.523 -1.401 16.797 1 58.94 125 PRO B CA 1
ATOM 2068 C C . PRO B 1 125 ? 8.734 -0.009 17.391 1 58.94 125 PRO B C 1
ATOM 2070 O O . PRO B 1 125 ? 9.836 0.543 17.297 1 58.94 125 PRO B O 1
ATOM 2073 N N . ILE B 1 126 ? 7.734 0.642 17.609 1 50.28 126 ILE B N 1
ATOM 2074 C CA . ILE B 1 126 ? 7.875 1.906 18.328 1 50.28 126 ILE B CA 1
ATOM 2075 C C . ILE B 1 126 ? 8.258 1.64 19.781 1 50.28 126 ILE B C 1
ATOM 2077 O O . ILE B 1 126 ? 7.773 0.682 20.391 1 50.28 126 ILE B O 1
#

Foldseek 3Di:
DVVVVVVVVVVVVLVVVLVVLVVLLVVLLVLLDCPPQADDPDNDGDLVSLAVSVVSSVVSLVVVLVVQQVAADPPPVSRVVSLCSNCVRHVVSVCVSCVVCVVSDDPPCNVVSVVSSVCGRPPDDD/DVVVVVVVVVVVVLVVVLVVLVVLLVVLLVLLDCPPQADDPDNDGDLVSLAVSVVSSVVSLVVVLVVQQVAADPPPVSRVVSLCSNCVRHVVSVCVSCVVCVVSDDPPCNVVSVVSSVCGRPPDDD